Protein AF-A0A7S2FTF5-F1 (afdb_monomer_lite)

Sequence (187 aa):
LHEKPHYHFDYCGPAMITVFILLTGEWIDAMEPAAAIIGPMVAPFFIFVVLLGKYLLMNLLIAVILTEFAEKEEDLPNTARSARSTARDSARGTARSETARSEKDEVLPDPGNTPRWPVNYSLCIFGPKSTFRGWCKLAIKNPNFDRVVIAAIVVSSVCLAIDSPRLEPESQTKQVLKNLDLFFTAL

InterPro domains:
  IPR005821 Ion transport domain [PF00520] (4-74)
  IPR027359 Voltage-dependent channel domain superfamily [G3DSA:1.20.120.350] (135-187)
  IPR050599 Voltage-dependent calcium channel alpha-1 subunit [PTHR45628] (82-186)

Organism: NCBI:txid156173

pLDDT: mean 73.41, std 18.52, range [31.19, 96.62]

Radius of gyration: 32.76 Å; chains: 1; bounding box: 72×46×83 Å

Foldseek 3Di:
DPDDDQQDDPDDPSVVVNLVCLQVPPLCSNVVVVCVPVNPVCVVVSVVSNVVSNVVVVVVVVVVVVVVVVVVVVPPPPVVVVVVVVVVVVVVVCPVPPDDDDDDDDDDDDPPDDPPDDDPDDDPPDDPDDVVVVVVVVCVPDPVNVVVLVVLVVVLVVLVVVPDPPDDPPDPSVVVSVVSNVVSVVD

Structure (mmCIF, N/CA/C/O backbone):
data_AF-A0A7S2FTF5-F1
#
_entry.id   AF-A0A7S2FTF5-F1
#
loop_
_atom_site.group_PDB
_atom_site.id
_atom_site.type_symbol
_atom_site.label_atom_id
_atom_site.label_alt_id
_atom_site.label_comp_id
_atom_site.label_asym_id
_atom_site.label_entity_id
_atom_site.label_seq_id
_atom_site.pdbx_PDB_ins_code
_atom_site.Cartn_x
_atom_site.Cartn_y
_atom_site.Cartn_z
_atom_site.occupancy
_atom_site.B_iso_or_equiv
_atom_site.auth_seq_id
_atom_site.auth_comp_id
_atom_site.auth_asym_id
_atom_site.auth_atom_id
_atom_site.pdbx_PDB_model_num
ATOM 1 N N . LEU A 1 1 ? 7.454 8.340 -33.342 1.00 43.34 1 LEU A N 1
ATOM 2 C CA . LEU A 1 1 ? 7.675 8.839 -31.968 1.00 43.34 1 LEU A CA 1
ATOM 3 C C . LEU A 1 1 ? 7.921 7.612 -31.113 1.00 43.34 1 LEU A C 1
ATOM 5 O O . LEU A 1 1 ? 7.020 6.796 -31.014 1.00 43.34 1 LEU A O 1
ATOM 9 N N . HIS A 1 2 ? 9.152 7.401 -30.649 1.00 54.22 2 HIS A N 1
ATOM 10 C CA . HIS A 1 2 ? 9.453 6.277 -29.765 1.00 54.22 2 HIS A CA 1
ATOM 11 C C . HIS A 1 2 ? 8.820 6.611 -28.413 1.00 54.22 2 HIS A C 1
ATOM 13 O O . HIS A 1 2 ? 9.189 7.619 -27.809 1.00 54.22 2 HIS A O 1
ATOM 19 N N . GLU A 1 3 ? 7.802 5.860 -28.005 1.00 69.12 3 GLU A N 1
ATOM 20 C CA . GLU A 1 3 ? 7.138 6.099 -26.728 1.00 69.12 3 GLU A CA 1
ATOM 21 C C . GLU A 1 3 ? 8.153 5.841 -25.612 1.00 69.12 3 GLU A C 1
ATOM 23 O O . GLU A 1 3 ? 8.879 4.842 -25.617 1.00 69.12 3 GLU A O 1
ATOM 28 N N . LYS A 1 4 ? 8.318 6.834 -24.741 1.00 73.44 4 LYS A N 1
ATOM 29 C CA . LYS A 1 4 ? 9.366 6.828 -23.727 1.00 73.44 4 LYS A CA 1
ATOM 30 C C . LYS A 1 4 ? 8.877 6.006 -22.534 1.00 73.44 4 LYS A C 1
ATOM 32 O O . LYS A 1 4 ? 7.747 6.235 -22.104 1.00 73.44 4 LYS A O 1
ATOM 37 N N . PRO A 1 5 ? 9.689 5.085 -21.984 1.00 77.06 5 PRO A N 1
ATOM 38 C CA . PRO A 1 5 ? 9.269 4.290 -20.839 1.00 77.06 5 PRO A CA 1
ATOM 39 C C . PRO A 1 5 ? 8.911 5.197 -19.657 1.00 77.06 5 PRO A C 1
ATOM 41 O O . PRO A 1 5 ? 9.582 6.203 -19.393 1.00 77.06 5 PRO A O 1
ATOM 44 N N . HIS A 1 6 ? 7.843 4.831 -18.946 1.00 80.62 6 HIS A N 1
ATOM 45 C CA . HIS A 1 6 ? 7.363 5.577 -17.782 1.00 80.62 6 HIS A CA 1
ATOM 46 C C . HIS A 1 6 ? 8.452 5.716 -16.706 1.00 80.62 6 HIS A C 1
ATOM 48 O O . HIS A 1 6 ? 8.602 6.788 -16.124 1.00 80.62 6 HIS A O 1
ATOM 54 N N . TYR A 1 7 ? 9.267 4.674 -16.522 1.00 87.12 7 TYR A N 1
ATOM 55 C CA . TYR A 1 7 ? 10.427 4.664 -15.632 1.00 87.12 7 TYR A CA 1
ATOM 56 C C . TYR A 1 7 ? 11.695 5.022 -16.409 1.00 87.12 7 TYR A C 1
ATOM 58 O O . TYR A 1 7 ? 12.114 4.288 -17.305 1.00 87.12 7 TYR A O 1
ATOM 66 N N . HIS A 1 8 ? 12.317 6.152 -16.079 1.00 86.81 8 HIS A N 1
ATOM 67 C CA . HIS A 1 8 ? 13.589 6.558 -16.675 1.00 86.81 8 HIS A CA 1
ATOM 68 C C . HIS A 1 8 ? 14.377 7.495 -15.754 1.00 86.81 8 HIS A C 1
ATOM 70 O O . HIS A 1 8 ? 13.814 8.191 -14.910 1.00 86.81 8 HIS A O 1
ATOM 76 N N . PHE A 1 9 ? 15.696 7.534 -15.956 1.00 89.19 9 PHE A N 1
ATOM 77 C CA . PHE A 1 9 ? 16.649 8.263 -15.109 1.00 89.19 9 PHE A CA 1
ATOM 78 C C . PHE A 1 9 ? 17.318 9.454 -15.821 1.00 89.19 9 PHE A C 1
ATOM 80 O O . PHE A 1 9 ? 18.363 9.928 -15.389 1.00 89.19 9 PHE A O 1
ATOM 87 N N . ASP A 1 10 ? 16.723 9.958 -16.906 1.00 89.81 10 ASP A N 1
ATOM 88 C CA . ASP A 1 10 ? 17.363 10.964 -17.773 1.00 89.81 10 ASP A CA 1
ATOM 89 C C . ASP A 1 10 ? 17.553 12.337 -17.110 1.00 89.81 10 ASP A C 1
ATOM 91 O O . ASP A 1 10 ? 18.440 13.098 -17.489 1.00 89.81 10 ASP A O 1
ATOM 95 N N . TYR A 1 11 ? 16.704 12.685 -16.141 1.00 92.12 11 TYR A N 1
ATOM 96 C CA . TYR A 1 11 ? 16.822 13.906 -15.349 1.00 92.12 11 TYR A CA 1
ATOM 97 C C . TYR A 1 11 ? 16.183 13.720 -13.972 1.00 92.12 11 TYR A C 1
ATOM 99 O O . TYR A 1 11 ? 15.454 12.761 -13.718 1.00 92.12 11 TYR A O 1
ATOM 107 N N . CYS A 1 12 ? 16.462 14.665 -13.073 1.00 92.81 12 CYS A N 1
ATOM 108 C CA . CYS A 1 12 ? 16.173 14.539 -11.645 1.00 92.81 12 CYS A CA 1
ATOM 109 C C . CYS A 1 12 ? 14.698 14.226 -11.319 1.00 92.81 12 CYS A C 1
ATOM 111 O O . CYS A 1 12 ? 14.435 13.399 -10.454 1.00 92.81 12 CYS A O 1
ATOM 113 N N . GLY A 1 13 ? 13.730 14.831 -12.016 1.00 92.31 13 GLY A N 1
ATOM 114 C CA . GLY A 1 13 ? 12.300 14.657 -11.712 1.00 92.31 13 GLY A CA 1
ATOM 115 C C . GLY A 1 13 ? 11.805 13.207 -11.861 1.00 92.31 13 GLY A C 1
ATOM 116 O O . GLY A 1 13 ? 11.429 12.593 -10.863 1.00 92.31 13 GLY A O 1
ATOM 117 N N . PRO A 1 14 ? 11.829 12.624 -13.073 1.00 89.50 14 PRO A N 1
ATOM 118 C CA . PRO A 1 14 ? 11.471 11.228 -13.308 1.00 89.50 14 PRO A CA 1
ATOM 119 C C . PRO A 1 14 ? 12.353 10.252 -12.538 1.00 89.50 14 PRO A C 1
ATOM 121 O O . PRO A 1 14 ? 11.845 9.237 -12.069 1.00 89.50 14 PRO A O 1
ATOM 124 N N . ALA A 1 15 ? 13.634 10.576 -12.330 1.00 91.62 15 ALA A N 1
ATOM 125 C CA . ALA A 1 15 ? 14.512 9.771 -11.487 1.00 91.62 15 ALA A CA 1
ATOM 126 C C . ALA A 1 15 ? 14.001 9.714 -10.037 1.00 91.62 15 ALA A C 1
ATOM 128 O O . ALA A 1 15 ? 13.919 8.632 -9.463 1.00 91.62 15 ALA A O 1
ATOM 129 N N . MET A 1 16 ? 13.592 10.847 -9.457 1.00 92.50 16 MET A N 1
ATOM 130 C CA . MET A 1 16 ? 13.043 10.909 -8.099 1.00 92.50 16 MET A CA 1
ATOM 131 C C . MET A 1 16 ? 11.728 10.135 -7.980 1.00 92.50 16 MET A C 1
ATOM 133 O O . MET A 1 16 ? 11.556 9.378 -7.028 1.00 92.50 16 MET A O 1
ATOM 137 N N . ILE A 1 17 ? 10.824 10.284 -8.952 1.00 92.44 17 ILE A N 1
ATOM 138 C CA . ILE A 1 17 ? 9.555 9.542 -8.982 1.00 92.44 17 ILE A CA 1
ATOM 139 C C . ILE A 1 17 ? 9.822 8.041 -9.118 1.00 92.44 17 ILE A C 1
ATOM 141 O O . ILE A 1 17 ? 9.249 7.251 -8.376 1.00 92.44 17 ILE A O 1
ATOM 145 N N . THR A 1 18 ? 10.738 7.646 -10.003 1.00 91.69 18 THR A N 1
ATOM 146 C CA . THR A 1 18 ? 11.130 6.242 -10.172 1.00 91.69 18 THR A CA 1
ATOM 147 C C . THR A 1 18 ? 11.684 5.690 -8.862 1.00 91.69 18 THR A C 1
ATOM 149 O O . THR A 1 18 ? 11.216 4.655 -8.407 1.00 91.69 18 THR A O 1
ATOM 152 N N . VAL A 1 19 ? 12.599 6.399 -8.189 1.00 91.25 19 VAL A N 1
ATOM 153 C CA . VAL A 1 19 ? 13.128 5.984 -6.877 1.00 91.25 19 VAL A CA 1
ATOM 154 C C . VAL A 1 19 ? 12.023 5.891 -5.825 1.00 91.25 19 VAL A C 1
ATOM 156 O O . VAL A 1 19 ? 11.992 4.919 -5.078 1.00 91.25 19 VAL A O 1
ATOM 159 N N . PHE A 1 20 ? 11.092 6.843 -5.772 1.00 91.31 20 PHE A N 1
ATOM 160 C CA . PHE A 1 20 ? 9.946 6.761 -4.866 1.00 91.31 20 PHE A CA 1
ATOM 161 C C . PHE A 1 20 ? 9.126 5.487 -5.114 1.00 91.31 20 PHE A C 1
ATOM 163 O O . PHE A 1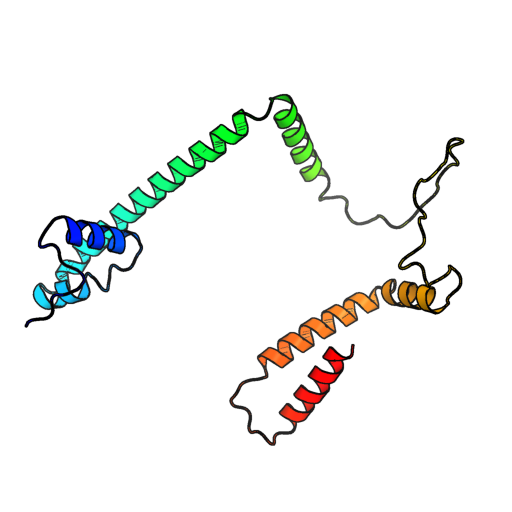 20 ? 8.852 4.743 -4.175 1.00 91.31 20 PHE A O 1
ATOM 170 N N . ILE A 1 21 ? 8.819 5.182 -6.375 1.00 91.31 21 ILE A N 1
ATOM 171 C CA . ILE A 1 21 ? 8.083 3.974 -6.762 1.00 91.31 21 ILE A CA 1
ATOM 172 C C . ILE A 1 21 ? 8.872 2.701 -6.391 1.00 91.31 21 ILE A C 1
ATOM 174 O O . ILE A 1 21 ? 8.301 1.784 -5.791 1.00 91.31 21 ILE A O 1
ATOM 178 N N . LEU A 1 22 ? 10.198 2.679 -6.599 1.00 92.62 22 LEU A N 1
ATOM 179 C CA . LEU A 1 22 ? 11.070 1.585 -6.141 1.00 92.62 22 LEU A CA 1
ATOM 180 C C . LEU A 1 22 ? 10.939 1.344 -4.625 1.00 92.62 22 LEU A C 1
ATOM 182 O O . LEU A 1 22 ? 10.888 0.193 -4.189 1.00 92.62 22 LEU A O 1
ATOM 186 N N . LEU A 1 23 ? 10.857 2.411 -3.820 1.00 90.75 23 LEU A N 1
ATOM 187 C CA . LEU A 1 23 ? 10.696 2.312 -2.363 1.00 90.75 23 LEU A CA 1
ATOM 188 C C . LEU A 1 23 ? 9.308 1.798 -1.947 1.00 90.75 23 LEU A C 1
ATOM 190 O O . LEU A 1 23 ? 9.197 1.121 -0.921 1.00 90.75 23 LEU A O 1
ATOM 194 N N . THR A 1 24 ? 8.261 2.082 -2.730 1.00 90.94 24 THR A N 1
ATOM 195 C CA . THR A 1 24 ? 6.896 1.587 -2.460 1.00 90.94 24 THR A CA 1
ATOM 196 C C . THR A 1 24 ? 6.728 0.090 -2.736 1.00 90.94 24 THR A C 1
ATOM 198 O O . THR A 1 24 ? 5.937 -0.566 -2.057 1.00 90.94 24 THR A O 1
ATOM 201 N N . GLY A 1 25 ? 7.529 -0.483 -3.640 1.00 88.69 25 GLY A N 1
ATOM 202 C CA . GLY A 1 25 ? 7.567 -1.927 -3.903 1.00 88.69 25 GLY A CA 1
ATOM 203 C C . GLY A 1 25 ? 7.388 -2.335 -5.365 1.00 88.69 25 GLY A C 1
ATOM 204 O O . GLY A 1 25 ? 7.553 -3.515 -5.665 1.00 88.69 25 GLY A O 1
ATOM 205 N N . GLU A 1 26 ? 7.130 -1.399 -6.276 1.00 90.88 26 GLU A N 1
ATOM 206 C CA . GLU A 1 26 ? 7.000 -1.654 -7.721 1.00 90.88 26 GLU A CA 1
ATOM 207 C C . GLU A 1 26 ? 8.367 -1.570 -8.421 1.00 90.88 26 GLU A C 1
ATOM 209 O O . GLU A 1 26 ? 8.623 -0.744 -9.294 1.00 90.88 26 GLU A O 1
ATOM 214 N N . TRP A 1 27 ? 9.313 -2.400 -7.975 1.00 91.94 27 TRP A N 1
ATOM 215 C CA . TRP A 1 27 ? 10.685 -2.379 -8.490 1.00 91.94 27 TRP A CA 1
ATOM 216 C C . TRP A 1 27 ? 10.917 -3.283 -9.697 1.00 91.94 27 TRP A C 1
ATOM 218 O O . TRP A 1 27 ? 11.854 -3.046 -10.458 1.00 91.94 27 TRP A O 1
ATOM 228 N N . ILE A 1 28 ? 10.072 -4.298 -9.884 1.00 91.75 28 ILE A N 1
ATOM 229 C CA . ILE A 1 28 ? 10.166 -5.223 -11.017 1.00 91.75 28 ILE A CA 1
ATOM 230 C C . ILE A 1 28 ? 9.851 -4.496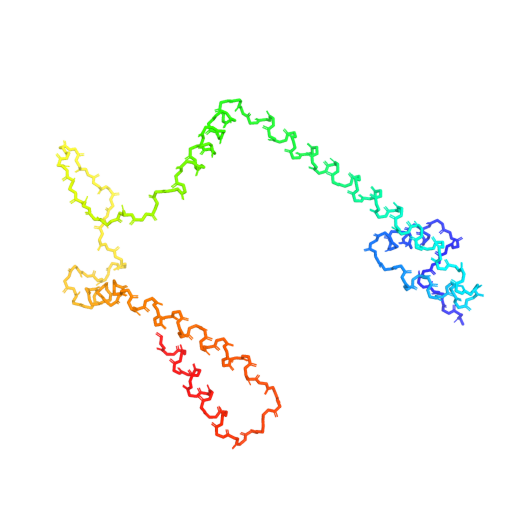 -12.326 1.00 91.75 28 ILE A C 1
ATOM 232 O O . ILE A 1 28 ? 10.638 -4.606 -13.260 1.00 91.75 28 ILE A O 1
ATOM 236 N N . ASP A 1 29 ? 8.796 -3.679 -12.361 1.00 89.81 29 ASP A N 1
ATOM 237 C CA . ASP A 1 29 ? 8.363 -2.963 -13.573 1.00 89.81 29 ASP A CA 1
ATOM 238 C C . ASP A 1 29 ? 9.380 -1.903 -14.032 1.00 89.81 29 ASP A C 1
ATOM 240 O O . ASP A 1 29 ? 9.523 -1.621 -15.221 1.00 89.81 29 ASP A O 1
ATOM 244 N N . ALA A 1 30 ? 10.147 -1.340 -13.093 1.00 89.19 30 ALA A N 1
ATOM 245 C CA . ALA A 1 30 ? 11.258 -0.439 -13.396 1.00 89.19 30 ALA A CA 1
ATOM 246 C C . ALA A 1 30 ? 12.539 -1.190 -13.813 1.00 89.19 30 ALA A C 1
ATOM 248 O O . ALA A 1 30 ? 13.341 -0.672 -14.594 1.00 89.19 30 ALA A O 1
ATOM 249 N N . MET A 1 31 ? 12.749 -2.405 -13.297 1.00 91.56 31 MET A N 1
ATOM 250 C CA . MET A 1 31 ? 13.923 -3.232 -13.584 1.00 91.56 31 MET A CA 1
ATOM 251 C C . MET A 1 31 ? 13.795 -3.992 -14.908 1.00 91.56 31 MET A C 1
ATOM 253 O O . MET A 1 31 ? 14.790 -4.117 -15.614 1.00 91.56 31 MET A O 1
ATOM 257 N N . GLU A 1 32 ? 12.616 -4.505 -15.257 1.00 90.00 32 GLU A N 1
ATOM 258 C CA . GLU A 1 32 ? 12.372 -5.296 -16.469 1.00 90.00 32 GLU A CA 1
ATOM 259 C C . GLU A 1 32 ? 12.910 -4.632 -17.753 1.00 90.00 32 GLU A C 1
ATOM 261 O O . GLU A 1 32 ? 13.719 -5.265 -18.444 1.00 90.00 32 GLU A O 1
ATOM 266 N N . PRO A 1 33 ? 12.590 -3.358 -18.065 1.00 89.31 33 PRO A N 1
ATOM 267 C CA . PRO A 1 33 ? 13.134 -2.707 -19.255 1.00 89.31 33 PRO A CA 1
ATOM 268 C C . PRO A 1 33 ? 14.657 -2.525 -19.175 1.00 89.31 33 PRO A C 1
ATOM 270 O O . PRO A 1 33 ? 15.348 -2.637 -20.188 1.00 89.31 33 PRO A O 1
ATOM 273 N N . ALA A 1 34 ? 15.211 -2.298 -17.980 1.00 88.56 34 ALA A N 1
ATOM 274 C CA . ALA A 1 34 ? 16.656 -2.198 -17.787 1.00 88.56 34 ALA A CA 1
ATOM 275 C C . ALA A 1 34 ? 17.352 -3.557 -17.984 1.00 88.56 34 ALA A C 1
ATOM 277 O O . ALA A 1 34 ? 18.419 -3.625 -18.597 1.00 88.56 34 ALA A O 1
ATOM 278 N N . ALA A 1 35 ? 16.737 -4.645 -17.517 1.00 91.44 35 ALA A N 1
ATOM 279 C CA . ALA A 1 35 ? 17.236 -6.006 -17.667 1.00 91.44 35 ALA A CA 1
ATOM 280 C C . ALA A 1 35 ? 17.162 -6.486 -19.122 1.00 91.44 35 ALA A C 1
ATOM 282 O O . ALA A 1 35 ? 18.034 -7.236 -19.555 1.00 91.44 35 ALA A O 1
ATOM 283 N N . ALA A 1 36 ? 16.182 -6.016 -19.897 1.00 90.25 36 ALA A N 1
ATOM 284 C CA . ALA A 1 36 ? 16.098 -6.294 -21.329 1.00 90.25 36 ALA A CA 1
ATOM 285 C C . ALA A 1 36 ? 17.245 -5.649 -22.136 1.00 90.25 36 ALA A C 1
ATOM 287 O O . ALA A 1 36 ? 17.653 -6.196 -23.157 1.00 90.25 36 ALA A O 1
ATOM 288 N N . ILE A 1 37 ? 17.782 -4.509 -21.681 1.00 89.88 37 ILE A N 1
ATOM 289 C CA . ILE A 1 37 ? 18.849 -3.766 -22.377 1.00 89.88 37 ILE A CA 1
ATOM 290 C C . ILE A 1 37 ? 20.244 -4.179 -21.884 1.00 89.88 37 ILE A C 1
ATOM 292 O O . ILE A 1 37 ? 21.149 -4.402 -22.685 1.00 89.88 37 ILE A O 1
ATOM 296 N N . ILE A 1 38 ? 20.430 -4.254 -20.563 1.00 91.25 38 ILE A N 1
ATOM 297 C CA . ILE A 1 38 ? 21.734 -4.474 -19.908 1.00 91.25 38 ILE A CA 1
ATOM 298 C C . ILE A 1 38 ? 21.949 -5.960 -19.572 1.00 91.25 38 ILE A C 1
ATOM 300 O O . ILE A 1 38 ? 23.081 -6.415 -19.410 1.00 91.25 38 ILE A O 1
ATOM 304 N N . GLY A 1 39 ? 20.868 -6.736 -19.490 1.00 91.50 39 GLY A N 1
ATOM 305 C CA . GLY A 1 39 ? 20.870 -8.128 -19.057 1.00 91.50 39 GLY A CA 1
ATOM 306 C C . GLY A 1 39 ? 20.457 -8.304 -17.587 1.00 91.50 39 GLY A C 1
ATOM 307 O O . GLY A 1 39 ? 20.352 -7.341 -16.823 1.00 91.50 39 GLY A O 1
ATOM 308 N N . PRO A 1 40 ? 20.267 -9.557 -17.138 1.00 90.69 40 PRO A N 1
ATOM 309 C CA . PRO A 1 40 ? 19.747 -9.875 -15.802 1.00 90.69 40 PRO A CA 1
ATOM 310 C C . PRO A 1 40 ? 20.690 -9.473 -14.656 1.00 90.69 40 PRO A C 1
ATOM 312 O O . PRO A 1 40 ? 20.269 -9.387 -13.505 1.00 90.69 40 PRO A O 1
ATOM 315 N N . MET A 1 41 ? 21.957 -9.177 -14.959 1.00 92.00 41 MET A N 1
ATOM 316 C CA . MET A 1 41 ? 22.961 -8.736 -13.982 1.00 92.00 41 MET A CA 1
ATOM 317 C C . MET A 1 41 ? 22.686 -7.342 -13.404 1.00 92.00 41 MET A C 1
ATOM 319 O O . MET A 1 41 ? 23.369 -6.926 -12.471 1.00 92.00 41 MET A O 1
ATOM 323 N N . VAL A 1 42 ? 21.681 -6.626 -13.914 1.00 92.56 42 VAL A N 1
ATOM 324 C CA . VAL A 1 42 ? 21.195 -5.380 -13.310 1.00 92.56 42 VAL A CA 1
ATOM 325 C C . VAL A 1 42 ? 20.313 -5.633 -12.077 1.00 92.56 42 VAL A C 1
ATOM 327 O O . VAL A 1 42 ? 20.195 -4.766 -11.212 1.00 92.56 42 VAL A O 1
ATOM 330 N N . ALA A 1 43 ? 19.724 -6.827 -11.943 1.00 92.38 43 ALA A N 1
ATOM 331 C CA . ALA A 1 43 ? 18.804 -7.143 -10.852 1.00 92.38 43 ALA A CA 1
ATOM 332 C C . ALA A 1 43 ? 19.4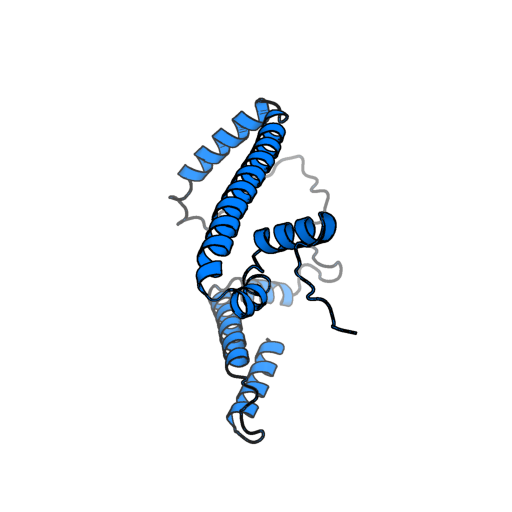16 -6.989 -9.445 1.00 92.38 43 ALA A C 1
ATOM 334 O O . ALA A 1 43 ? 18.763 -6.385 -8.593 1.00 92.38 43 ALA A O 1
ATOM 335 N N . PRO A 1 44 ? 20.664 -7.427 -9.172 1.00 94.88 44 PRO A N 1
ATOM 336 C CA . PRO A 1 44 ? 21.305 -7.213 -7.875 1.00 94.88 44 PRO A C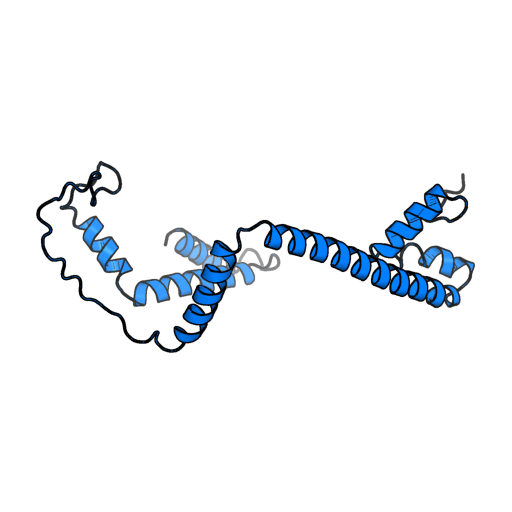A 1
ATOM 337 C C . PRO A 1 44 ? 21.391 -5.739 -7.461 1.00 94.88 44 PRO A C 1
ATOM 339 O O . PRO A 1 44 ? 21.237 -5.435 -6.280 1.00 94.88 44 PRO A O 1
ATOM 342 N N . PHE A 1 45 ? 21.591 -4.820 -8.412 1.00 92.81 45 PHE A N 1
ATOM 343 C CA . PHE A 1 45 ? 21.605 -3.383 -8.131 1.00 92.81 45 PHE A CA 1
ATOM 344 C C . PHE A 1 45 ? 20.230 -2.898 -7.650 1.00 92.81 45 PHE A C 1
ATOM 346 O O . PHE A 1 45 ? 20.138 -2.274 -6.593 1.00 92.81 45 PHE A O 1
ATOM 353 N N . PHE A 1 46 ? 19.157 -3.240 -8.372 1.00 93.38 46 PHE A N 1
ATOM 354 C CA . PHE A 1 46 ? 17.792 -2.868 -7.983 1.00 93.38 46 PHE A CA 1
ATOM 355 C C . PHE A 1 46 ? 17.383 -3.508 -6.653 1.00 93.38 46 PHE A C 1
ATOM 357 O O . PHE A 1 46 ? 16.844 -2.820 -5.788 1.00 93.38 46 PHE A O 1
ATOM 364 N N . ILE A 1 47 ? 17.705 -4.787 -6.443 1.00 94.38 47 ILE A N 1
ATOM 365 C CA . ILE A 1 47 ? 17.438 -5.496 -5.185 1.00 94.38 47 ILE A CA 1
ATOM 366 C C . ILE A 1 47 ? 18.140 -4.801 -4.015 1.00 94.38 47 ILE A C 1
ATOM 368 O O . ILE A 1 47 ? 17.515 -4.559 -2.983 1.00 94.38 47 ILE A O 1
ATOM 372 N N . PHE A 1 48 ? 19.416 -4.441 -4.170 1.00 94.81 48 PHE A N 1
ATOM 373 C CA . PHE A 1 48 ? 20.168 -3.742 -3.130 1.00 94.81 48 PHE A CA 1
ATOM 374 C C . PHE A 1 48 ? 19.557 -2.374 -2.799 1.00 94.81 48 PHE A C 1
ATOM 376 O O . PHE A 1 48 ? 19.343 -2.071 -1.625 1.00 94.81 48 PHE A O 1
ATOM 383 N N . VAL A 1 49 ? 19.224 -1.571 -3.816 1.00 92.19 49 VAL A N 1
ATOM 384 C CA . VAL A 1 49 ? 18.613 -0.242 -3.637 1.00 92.19 49 VAL A CA 1
ATOM 385 C C . VAL A 1 49 ? 17.249 -0.339 -2.953 1.00 92.19 49 VAL A C 1
ATOM 387 O O . VAL A 1 49 ? 16.981 0.423 -2.025 1.00 92.19 49 VAL A O 1
ATOM 390 N N . VAL A 1 50 ? 16.404 -1.288 -3.358 1.00 94.75 50 VAL A N 1
ATOM 391 C CA . VAL A 1 50 ? 15.069 -1.492 -2.774 1.00 94.75 50 VAL A CA 1
ATOM 392 C C . VAL A 1 50 ? 15.173 -1.976 -1.334 1.00 94.75 50 VAL A C 1
ATOM 394 O O . VAL A 1 50 ? 14.491 -1.438 -0.464 1.00 94.75 50 VAL A O 1
ATOM 397 N N . LEU A 1 51 ? 16.036 -2.957 -1.054 1.00 94.69 51 LEU A N 1
ATOM 398 C CA . LEU A 1 51 ? 16.231 -3.471 0.303 1.00 94.69 51 LEU A CA 1
ATOM 399 C C . LEU A 1 51 ? 16.758 -2.385 1.238 1.00 94.69 51 LEU A C 1
ATOM 401 O O . LEU A 1 51 ? 16.168 -2.147 2.293 1.00 94.69 51 LEU A O 1
ATOM 405 N N . LEU A 1 52 ? 17.838 -1.707 0.842 1.00 95.69 52 LEU A N 1
ATOM 406 C CA . LEU A 1 52 ? 18.448 -0.654 1.645 1.00 95.69 52 LEU A CA 1
ATOM 407 C C . LEU A 1 52 ? 17.479 0.516 1.835 1.00 95.69 52 LEU A C 1
ATOM 409 O O . LEU A 1 52 ? 17.248 0.958 2.958 1.00 95.69 52 LEU A O 1
ATOM 413 N N . GLY A 1 53 ? 16.876 0.990 0.748 1.00 93.62 53 GLY A N 1
ATOM 414 C CA . GLY A 1 53 ? 15.961 2.120 0.768 1.00 93.62 53 GLY A CA 1
ATOM 415 C C . GLY A 1 53 ? 14.707 1.848 1.597 1.00 93.62 53 GLY A C 1
ATOM 416 O O . GLY A 1 53 ? 14.328 2.681 2.418 1.00 93.62 53 GLY A O 1
ATOM 417 N N . LYS A 1 54 ? 14.092 0.670 1.451 1.00 91.69 54 LYS A N 1
ATOM 418 C CA . LYS A 1 54 ? 12.907 0.286 2.231 1.00 91.69 54 LYS A CA 1
ATOM 419 C C . LYS A 1 54 ? 13.240 0.088 3.706 1.00 91.69 54 LYS A C 1
ATOM 421 O O . LYS A 1 54 ? 12.458 0.509 4.552 1.00 91.69 54 LYS A O 1
ATOM 426 N N . TYR A 1 55 ? 14.394 -0.500 4.024 1.00 94.88 55 TYR A N 1
ATOM 427 C CA . TYR A 1 55 ? 14.857 -0.622 5.407 1.00 94.88 55 TYR A CA 1
ATOM 428 C C . TYR A 1 55 ? 15.023 0.755 6.062 1.00 94.88 55 TYR A C 1
ATOM 430 O O . TYR A 1 55 ? 14.509 0.985 7.156 1.00 94.88 55 TYR A O 1
ATOM 438 N N . LEU A 1 56 ? 15.672 1.695 5.370 1.00 95.06 56 LEU A N 1
ATOM 439 C CA . LEU A 1 56 ? 15.839 3.062 5.862 1.00 95.06 56 LEU A CA 1
ATOM 440 C C . LEU A 1 56 ? 14.499 3.792 5.992 1.00 95.06 56 LEU A C 1
ATOM 442 O O . LEU A 1 56 ? 14.250 4.396 7.032 1.00 95.06 56 LEU A O 1
ATOM 446 N N . LEU A 1 57 ? 13.625 3.705 4.984 1.00 93.56 57 LEU A N 1
ATOM 447 C CA . LEU A 1 57 ? 12.314 4.357 4.998 1.00 93.56 57 LEU A CA 1
ATOM 448 C C . LEU A 1 57 ? 11.451 3.849 6.157 1.00 93.56 57 LEU A C 1
ATOM 450 O O . LEU A 1 57 ? 10.880 4.652 6.887 1.00 93.56 57 LEU A O 1
ATOM 454 N N . MET A 1 58 ? 11.374 2.529 6.343 1.00 92.31 58 MET A N 1
ATOM 455 C CA . MET A 1 58 ? 10.571 1.927 7.408 1.00 92.31 58 MET A CA 1
ATOM 456 C C . MET A 1 58 ? 11.128 2.279 8.783 1.00 92.31 58 MET A C 1
ATOM 458 O O . MET A 1 58 ? 10.366 2.678 9.657 1.00 92.31 58 MET A O 1
ATOM 462 N N . ASN A 1 59 ? 12.445 2.209 8.972 1.00 92.88 59 ASN A N 1
ATOM 463 C CA . ASN A 1 59 ? 13.047 2.553 10.257 1.00 92.88 59 ASN A CA 1
ATOM 464 C C . ASN A 1 59 ? 12.911 4.043 10.581 1.00 92.88 59 ASN A C 1
ATOM 466 O O . ASN A 1 59 ? 12.656 4.387 11.731 1.00 92.88 59 ASN A O 1
ATOM 470 N N . LEU A 1 60 ? 13.031 4.918 9.580 1.00 95.00 60 LEU A N 1
ATOM 471 C CA . LEU A 1 60 ? 12.816 6.354 9.743 1.00 95.00 60 LEU A CA 1
ATOM 472 C C . LEU A 1 60 ? 11.350 6.657 10.081 1.00 95.00 60 LEU A C 1
ATOM 474 O O . LEU A 1 60 ? 11.080 7.398 11.022 1.00 95.00 60 LEU A O 1
ATOM 478 N N . LEU A 1 61 ? 10.405 6.066 9.347 1.00 95.44 6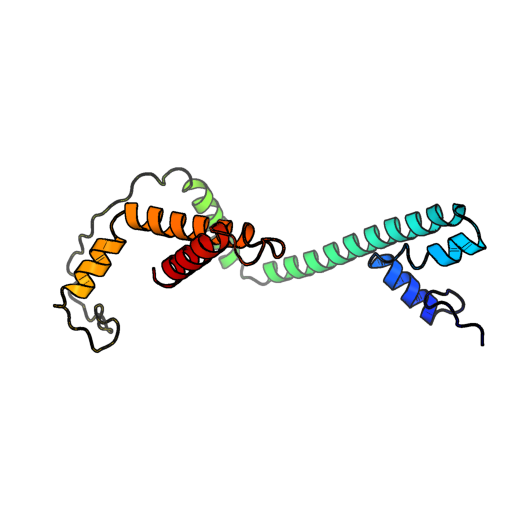1 LEU A N 1
ATOM 479 C CA . LEU A 1 61 ? 8.974 6.298 9.539 1.00 95.44 61 LEU A CA 1
ATOM 480 C C . LEU A 1 61 ? 8.485 5.753 10.885 1.00 95.44 61 LEU A C 1
ATOM 482 O O . LEU A 1 61 ? 7.753 6.442 11.591 1.00 95.44 61 LEU A O 1
ATOM 486 N N . ILE A 1 62 ? 8.925 4.552 11.269 1.00 95.69 62 ILE A N 1
ATOM 487 C CA . ILE A 1 62 ? 8.625 3.975 12.583 1.00 95.69 62 ILE A CA 1
ATOM 488 C C . ILE A 1 62 ? 9.204 4.859 13.686 1.00 95.69 62 ILE A C 1
ATOM 490 O O . ILE A 1 62 ? 8.486 5.176 14.627 1.00 95.69 62 ILE A O 1
ATOM 494 N N . ALA A 1 63 ? 10.463 5.291 13.567 1.00 96.62 63 ALA A N 1
ATOM 495 C CA . ALA A 1 63 ? 11.078 6.161 14.565 1.00 96.62 63 ALA A CA 1
ATOM 496 C C . ALA A 1 63 ? 10.293 7.468 14.737 1.00 96.62 63 ALA A C 1
ATOM 498 O O . ALA A 1 63 ? 9.937 7.812 15.859 1.00 96.62 63 ALA A O 1
ATOM 499 N N . VAL A 1 64 ? 9.952 8.147 13.637 1.00 95.25 64 VAL A N 1
ATOM 500 C CA . VAL A 1 64 ? 9.174 9.396 13.674 1.00 95.25 64 VAL A CA 1
ATOM 501 C C . VAL A 1 64 ? 7.799 9.181 14.312 1.00 95.25 64 VAL A C 1
ATOM 503 O O . VAL A 1 64 ? 7.420 9.927 15.209 1.00 95.25 64 VAL A O 1
ATOM 506 N N . ILE A 1 65 ? 7.059 8.144 13.907 1.00 96.44 65 ILE A N 1
ATOM 507 C CA . ILE A 1 65 ? 5.718 7.877 14.451 1.00 96.44 65 ILE A CA 1
ATOM 508 C C . ILE A 1 65 ? 5.775 7.501 15.937 1.00 96.44 65 ILE A C 1
ATOM 510 O O . ILE A 1 65 ? 4.913 7.918 16.711 1.00 96.44 65 ILE A O 1
ATOM 514 N N . LEU A 1 66 ? 6.769 6.712 16.349 1.00 94.94 66 LEU A N 1
ATOM 515 C CA . LEU A 1 66 ? 6.934 6.334 17.752 1.00 94.94 66 LEU A CA 1
ATOM 516 C C . LEU A 1 66 ? 7.270 7.541 18.624 1.00 94.94 66 LEU A C 1
ATOM 518 O O . LEU A 1 66 ? 6.729 7.636 19.723 1.00 94.94 66 LEU A O 1
ATOM 522 N N . THR A 1 67 ? 8.104 8.461 18.139 1.00 95.06 67 THR A N 1
ATOM 523 C CA . THR A 1 67 ? 8.389 9.714 18.847 1.00 95.06 67 THR A CA 1
ATOM 524 C C . THR A 1 67 ? 7.114 10.539 19.035 1.00 95.06 67 THR A C 1
ATOM 526 O O . THR A 1 67 ? 6.805 10.925 20.157 1.00 95.06 67 THR A O 1
ATOM 529 N N . GLU A 1 68 ? 6.302 10.701 17.989 1.00 92.44 68 GLU A N 1
ATOM 530 C CA . GLU A 1 68 ? 5.029 11.439 18.062 1.00 92.44 68 GLU A CA 1
ATOM 531 C C . GLU A 1 68 ? 4.009 10.809 19.026 1.00 92.44 68 GLU A C 1
ATOM 533 O O . GLU A 1 68 ? 3.228 11.503 19.683 1.00 92.44 68 GLU A O 1
ATOM 538 N N . PHE A 1 69 ? 3.969 9.476 19.115 1.00 90.62 69 PHE A N 1
ATOM 539 C CA . PHE A 1 69 ? 3.114 8.794 20.088 1.00 90.62 69 PHE A CA 1
ATOM 540 C C . PHE A 1 69 ? 3.670 8.854 21.510 1.00 90.62 69 PHE A C 1
ATOM 542 O O . PHE A 1 69 ? 2.877 8.938 22.447 1.00 90.62 69 PHE A O 1
ATOM 549 N N . ALA A 1 70 ? 4.992 8.845 21.678 1.00 90.06 70 ALA A N 1
ATOM 550 C CA . ALA A 1 70 ? 5.624 8.993 22.982 1.00 90.06 70 ALA A CA 1
ATOM 551 C C . ALA A 1 70 ? 5.384 10.392 23.569 1.00 90.06 70 ALA A C 1
ATOM 553 O O . ALA A 1 70 ? 4.992 10.494 24.730 1.00 90.06 70 ALA A O 1
ATOM 554 N N . GLU A 1 71 ? 5.522 11.451 22.766 1.00 85.25 71 GLU A N 1
ATOM 555 C CA . GLU A 1 71 ? 5.286 12.835 23.205 1.00 85.25 71 GLU A CA 1
ATOM 556 C C . GLU A 1 71 ? 3.830 13.056 23.658 1.00 85.25 71 GLU A C 1
ATOM 558 O O . GLU A 1 71 ? 3.585 13.610 24.729 1.00 85.25 71 GLU A O 1
ATOM 563 N N . LYS A 1 72 ? 2.844 12.506 22.931 1.00 76.38 72 LYS A N 1
ATOM 564 C CA . LYS A 1 72 ? 1.417 12.587 23.317 1.00 76.38 72 LYS A CA 1
ATOM 565 C C . LYS A 1 72 ? 1.077 11.884 24.635 1.00 76.38 72 LYS A C 1
ATOM 567 O O . LYS A 1 72 ? 0.051 12.200 25.240 1.00 76.38 72 LYS A O 1
ATOM 572 N N . GLU A 1 73 ? 1.873 10.909 25.074 1.00 73.75 73 GLU A N 1
ATOM 573 C CA . GLU A 1 73 ? 1.673 10.255 26.373 1.00 73.75 73 GLU A CA 1
ATOM 574 C C . GLU A 1 73 ? 2.223 11.071 27.550 1.00 73.75 73 GLU A C 1
ATOM 576 O O . GLU A 1 73 ? 1.756 10.881 28.678 1.00 73.75 73 GLU A O 1
ATOM 581 N N . GLU A 1 74 ? 3.196 11.954 27.317 1.00 66.12 74 GLU A N 1
ATOM 582 C CA . GLU A 1 74 ? 3.815 12.772 28.368 1.00 66.12 74 GLU A CA 1
ATOM 583 C C . GLU A 1 74 ? 2.985 14.011 28.738 1.00 66.12 74 GLU A C 1
ATOM 585 O O . GLU A 1 74 ? 3.024 14.439 29.891 1.00 66.12 74 GLU A O 1
ATOM 590 N N . ASP A 1 75 ? 2.141 14.507 27.827 1.00 65.88 75 ASP A N 1
ATOM 591 C CA . ASP A 1 75 ? 1.190 15.602 28.093 1.00 65.88 75 ASP A CA 1
ATOM 592 C C . ASP A 1 75 ? -0.023 15.180 28.948 1.00 65.88 75 ASP A C 1
ATOM 594 O O . ASP A 1 75 ? -0.816 16.017 29.398 1.00 65.88 75 ASP A O 1
ATOM 598 N N . LEU A 1 76 ? -0.197 13.878 29.207 1.00 64.94 76 LEU A N 1
ATOM 599 C CA . LEU A 1 76 ? -1.209 13.398 30.142 1.00 64.94 76 LEU A CA 1
ATOM 600 C C . LEU A 1 76 ? -0.700 13.631 31.578 1.00 64.94 76 LEU A C 1
ATOM 602 O O . LEU A 1 76 ? 0.361 13.113 31.931 1.00 64.94 76 LEU A O 1
ATOM 606 N N . PRO A 1 77 ? -1.435 14.349 32.452 1.00 69.56 77 PRO A N 1
ATOM 607 C CA . PRO A 1 77 ? -0.961 14.635 33.803 1.00 69.56 77 PRO A CA 1
ATOM 608 C C . PRO A 1 77 ? -0.582 13.333 34.523 1.00 69.56 77 PRO A C 1
ATOM 610 O O . PRO A 1 77 ? -1.333 12.356 34.472 1.00 69.56 77 PRO A O 1
ATOM 613 N N . ASN A 1 78 ? 0.563 13.325 35.220 1.00 61.62 78 ASN A N 1
ATOM 614 C CA . ASN A 1 78 ? 1.123 12.169 35.948 1.00 61.62 78 ASN A CA 1
ATOM 615 C C . ASN A 1 78 ? 0.095 11.407 36.820 1.00 61.62 78 ASN A C 1
ATOM 617 O O . ASN A 1 78 ? 0.237 10.208 37.069 1.00 61.62 78 ASN A O 1
ATOM 621 N N . THR A 1 79 ? -0.985 12.075 37.231 1.00 60.00 79 THR A N 1
ATOM 622 C CA . THR A 1 79 ? -2.147 11.522 37.938 1.00 60.00 79 THR A CA 1
ATOM 623 C C . THR A 1 79 ? -2.903 10.438 37.148 1.00 60.00 79 THR A C 1
ATOM 625 O O . THR A 1 79 ? -3.360 9.460 37.735 1.00 60.00 79 THR A O 1
ATOM 628 N N . ALA A 1 80 ? -3.009 10.557 35.820 1.00 59.12 80 ALA A N 1
ATOM 629 C CA . ALA A 1 80 ? -3.687 9.586 34.951 1.00 59.12 80 ALA A CA 1
ATOM 630 C C . ALA A 1 80 ? -2.797 8.376 34.597 1.00 59.12 80 ALA A C 1
ATOM 632 O O . ALA A 1 80 ? -3.298 7.262 34.415 1.00 59.12 80 ALA A O 1
ATOM 633 N N . ARG A 1 81 ? -1.470 8.568 34.556 1.00 58.94 81 ARG A N 1
ATOM 634 C CA . ARG A 1 81 ? -0.481 7.508 34.278 1.00 58.94 81 ARG A CA 1
ATOM 635 C C . ARG A 1 81 ? -0.409 6.490 35.427 1.00 58.94 81 ARG A C 1
ATOM 637 O O . ARG A 1 81 ? -0.383 5.287 35.175 1.00 58.94 81 ARG A O 1
ATOM 644 N N . SER A 1 82 ? -0.505 6.968 36.673 1.00 57.94 82 SER A N 1
ATOM 645 C CA . SER A 1 82 ? -0.588 6.131 37.885 1.00 57.94 82 SER A CA 1
ATOM 646 C C . SER A 1 82 ? -1.917 5.357 38.000 1.00 57.94 82 SER A C 1
ATOM 648 O O . SER A 1 82 ? -1.944 4.193 38.400 1.00 57.94 82 SER A O 1
ATOM 650 N N . ALA A 1 83 ? -3.036 5.949 37.563 1.00 58.94 83 ALA A N 1
ATOM 651 C CA . ALA A 1 83 ? -4.336 5.268 37.542 1.00 58.94 83 ALA A CA 1
ATOM 652 C C . ALA A 1 83 ? -4.411 4.147 36.482 1.00 58.94 83 ALA A C 1
ATOM 654 O O . ALA A 1 83 ? -5.095 3.142 36.674 1.00 58.94 83 ALA A O 1
ATOM 655 N N . ARG A 1 84 ? -3.694 4.285 35.357 1.00 57.94 84 ARG A N 1
ATOM 656 C CA . ARG A 1 84 ? -3.721 3.296 34.265 1.00 57.94 84 ARG A CA 1
ATOM 657 C C . ARG A 1 84 ? -2.750 2.129 34.468 1.00 57.94 84 ARG A C 1
ATOM 659 O O . ARG A 1 84 ? -3.061 1.024 34.023 1.00 57.94 84 ARG A O 1
ATOM 666 N N . SER A 1 85 ? -1.618 2.338 35.146 1.00 57.75 85 SER A N 1
ATOM 667 C CA . SER A 1 85 ? -0.707 1.250 35.538 1.00 57.75 85 SER A CA 1
ATOM 668 C C . SER A 1 85 ? -1.322 0.364 36.629 1.00 57.75 85 SER A C 1
ATOM 670 O O . SER A 1 85 ? -1.327 -0.856 36.487 1.00 57.75 85 SER A O 1
ATOM 672 N N . THR A 1 86 ? -1.963 0.964 37.639 1.00 59.62 86 THR A N 1
ATOM 673 C CA . THR A 1 86 ? -2.685 0.238 38.705 1.00 59.62 86 THR A CA 1
ATOM 674 C C . THR A 1 86 ? -3.908 -0.531 38.182 1.00 59.62 86 THR A C 1
ATOM 676 O O . THR A 1 86 ? -4.173 -1.653 38.624 1.00 59.62 86 THR A O 1
ATOM 679 N N . ALA A 1 87 ? -4.617 0.013 37.184 1.00 56.31 87 ALA A N 1
ATOM 680 C CA . ALA A 1 87 ? -5.722 -0.678 36.514 1.00 56.31 87 ALA A CA 1
ATOM 681 C C . ALA A 1 87 ? -5.255 -1.843 35.617 1.00 56.31 87 ALA A C 1
ATOM 683 O O . ALA A 1 87 ? -5.912 -2.885 35.576 1.00 56.31 87 ALA A O 1
ATOM 684 N N . ARG A 1 88 ? -4.115 -1.708 34.918 1.00 57.47 88 ARG A N 1
ATOM 685 C CA . ARG A 1 88 ? -3.541 -2.793 34.095 1.00 57.47 88 ARG A CA 1
ATOM 686 C C . ARG A 1 88 ? -3.011 -3.954 34.941 1.00 57.47 88 ARG A C 1
ATOM 688 O O . ARG A 1 88 ? -3.224 -5.102 34.552 1.00 57.47 88 ARG A O 1
ATOM 695 N N . ASP A 1 89 ? -2.413 -3.685 36.102 1.00 56.81 89 ASP A N 1
ATOM 696 C CA . ASP A 1 89 ? -1.999 -4.747 37.031 1.00 56.81 89 ASP A CA 1
ATOM 697 C C . ASP A 1 89 ? -3.199 -5.442 37.703 1.00 56.81 89 ASP A C 1
ATOM 699 O O . ASP A 1 89 ? -3.185 -6.664 37.869 1.00 56.81 89 ASP A O 1
ATOM 703 N N . SER A 1 90 ? -4.299 -4.724 37.977 1.00 53.16 90 SER A N 1
ATOM 704 C CA . SER A 1 90 ? -5.545 -5.340 38.481 1.00 53.16 90 SER A CA 1
ATOM 705 C C . SER A 1 90 ? -6.278 -6.201 37.440 1.00 53.16 90 SER A C 1
ATOM 707 O O . SER A 1 90 ? -6.916 -7.196 37.796 1.00 53.16 90 SER A O 1
ATOM 709 N N . ALA A 1 91 ? -6.167 -5.877 36.147 1.00 51.25 91 ALA A N 1
ATOM 710 C CA . ALA A 1 91 ? -6.758 -6.675 35.067 1.00 51.25 91 ALA A CA 1
ATOM 711 C C . ALA A 1 91 ? -6.009 -8.002 34.825 1.00 51.25 91 ALA A C 1
ATOM 713 O O . ALA A 1 91 ? -6.596 -8.986 34.378 1.00 51.25 91 ALA A O 1
ATOM 714 N N . ARG A 1 92 ? -4.715 -8.071 35.164 1.00 46.09 92 ARG A N 1
ATOM 715 C CA . ARG A 1 92 ? -3.914 -9.298 35.020 1.00 46.09 92 ARG A CA 1
ATOM 716 C C . ARG A 1 92 ? -4.171 -10.317 36.140 1.00 46.09 92 ARG A C 1
ATOM 718 O O . ARG A 1 92 ? -3.928 -11.505 35.943 1.00 46.09 92 ARG A O 1
ATOM 725 N N . GLY A 1 93 ? -4.703 -9.877 37.285 1.00 43.09 93 GLY A N 1
ATOM 726 C CA . GLY A 1 93 ? -5.098 -10.746 38.403 1.00 43.09 93 GLY A CA 1
ATOM 727 C C . GLY A 1 93 ? -6.499 -11.366 38.288 1.00 43.09 93 GLY A C 1
ATOM 728 O O . GLY A 1 93 ? -6.785 -12.354 38.959 1.00 43.09 93 GLY A O 1
ATOM 729 N N . THR A 1 94 ? -7.376 -10.828 37.436 1.00 42.34 94 THR A N 1
ATOM 730 C CA . THR A 1 94 ? -8.798 -11.225 37.352 1.00 42.34 94 THR A CA 1
ATOM 731 C C . THR A 1 94 ? -9.094 -12.303 36.304 1.00 42.34 94 THR A C 1
ATOM 733 O O . THR A 1 94 ? -10.102 -12.995 36.423 1.00 42.34 94 THR A O 1
ATOM 736 N N . ALA A 1 95 ? -8.171 -12.574 35.374 1.00 40.97 95 ALA A N 1
ATOM 737 C CA . ALA A 1 95 ? -8.318 -13.624 34.355 1.00 40.97 95 ALA A CA 1
ATOM 738 C C . ALA A 1 95 ? -8.285 -15.074 34.900 1.00 40.97 95 ALA A C 1
ATOM 740 O O . ALA A 1 95 ? -8.381 -16.024 34.127 1.00 40.97 95 ALA A O 1
ATOM 741 N N . ARG A 1 96 ? -8.147 -15.280 36.222 1.00 38.28 96 ARG A N 1
ATOM 742 C CA . ARG A 1 96 ? -8.175 -16.616 36.852 1.00 38.28 96 ARG A CA 1
ATOM 743 C C . ARG A 1 96 ? -9.456 -16.914 37.643 1.00 38.28 96 ARG A C 1
ATOM 745 O O . ARG A 1 96 ? -9.555 -17.985 38.229 1.00 38.28 96 ARG A O 1
ATOM 752 N N . SER A 1 97 ? -10.441 -16.015 37.668 1.00 36.38 97 SER A N 1
ATOM 753 C CA . SER A 1 97 ? -11.647 -16.201 38.491 1.00 36.38 97 SER A CA 1
ATOM 754 C C . SER A 1 97 ? -12.955 -15.919 37.743 1.00 36.38 97 SER A C 1
ATOM 756 O O . SER A 1 97 ? -13.888 -15.354 38.306 1.00 36.38 97 SER A O 1
ATOM 758 N N . GLU A 1 98 ? -13.064 -16.350 36.489 1.00 38.66 98 GLU A N 1
ATOM 759 C CA . GLU A 1 98 ? -14.333 -16.378 35.750 1.00 38.66 98 GLU A CA 1
ATOM 760 C C . GLU A 1 98 ? -14.795 -17.829 35.554 1.00 38.66 98 GLU A C 1
ATOM 762 O O . GLU A 1 98 ? -14.677 -18.416 34.484 1.00 38.66 98 GLU A O 1
ATOM 767 N N . THR A 1 99 ? -15.307 -18.466 36.610 1.00 34.94 99 THR A N 1
ATOM 768 C CA . THR A 1 99 ? -16.151 -19.672 36.446 1.00 34.94 99 THR A CA 1
ATOM 769 C C . THR A 1 99 ? -17.360 -19.708 37.386 1.00 34.94 99 THR A C 1
ATOM 771 O O . THR A 1 99 ? -18.131 -20.656 37.348 1.00 34.94 99 THR A O 1
ATOM 774 N N . ALA A 1 100 ? -17.645 -18.675 38.183 1.00 43.78 100 ALA A N 1
ATOM 775 C CA . ALA A 1 100 ? -18.894 -18.677 38.947 1.00 43.78 100 ALA A CA 1
ATOM 776 C C . ALA A 1 100 ? -19.392 -17.270 39.272 1.00 43.78 100 ALA A C 1
ATOM 778 O O . ALA A 1 100 ? -19.028 -16.694 40.294 1.00 43.78 100 ALA A O 1
ATOM 779 N N . ARG A 1 101 ? -20.299 -16.736 38.447 1.00 31.19 101 ARG A N 1
ATOM 780 C CA . ARG A 1 101 ? -21.266 -15.758 38.952 1.00 31.19 101 ARG A CA 1
ATOM 781 C C . ARG A 1 101 ? -22.592 -15.849 38.211 1.00 31.19 101 ARG A C 1
ATOM 783 O O . ARG A 1 101 ? -22.788 -15.255 37.160 1.00 31.19 101 ARG A O 1
ATOM 790 N N . SER A 1 102 ? -23.505 -16.602 38.813 1.00 34.09 102 SER A N 1
ATOM 791 C CA . SER A 1 102 ? -24.936 -16.449 38.610 1.00 34.09 102 SER A CA 1
ATOM 792 C C . SER A 1 102 ? -25.523 -15.901 39.913 1.00 34.09 102 SER A C 1
ATOM 794 O O . SER A 1 102 ? -25.284 -16.460 40.979 1.00 34.09 102 SER A O 1
ATOM 796 N N . GLU A 1 103 ? -26.221 -14.774 39.770 1.00 41.34 103 GLU A N 1
ATOM 797 C CA . GLU A 1 103 ? -27.470 -14.432 40.459 1.00 41.34 103 GLU A CA 1
ATOM 798 C C . GLU A 1 103 ? -27.451 -14.270 41.993 1.00 41.34 103 GLU A C 1
ATOM 800 O O . GLU A 1 103 ? -27.446 -15.239 42.748 1.00 41.34 103 GLU A O 1
ATOM 805 N N . LYS A 1 104 ? -27.544 -13.008 42.439 1.00 32.66 104 LYS A N 1
ATOM 806 C CA . LYS A 1 104 ? -28.434 -12.567 43.529 1.00 32.66 104 LYS A CA 1
ATOM 807 C C . LYS A 1 104 ? -28.543 -11.038 43.522 1.00 32.66 104 LYS A C 1
ATOM 809 O O . LYS A 1 104 ? -27.643 -10.340 43.980 1.00 32.66 104 LYS A O 1
ATOM 814 N N . ASP A 1 105 ? -29.655 -10.557 42.974 1.00 43.50 105 ASP A N 1
ATOM 815 C CA . ASP A 1 105 ? -30.188 -9.223 43.230 1.00 43.50 105 ASP A CA 1
ATOM 816 C C . ASP A 1 105 ? -30.840 -9.225 44.620 1.00 43.50 105 ASP A C 1
ATOM 818 O O . ASP A 1 105 ? -31.848 -9.896 44.838 1.00 43.50 105 ASP A O 1
ATOM 822 N N . GLU A 1 106 ? -30.278 -8.471 45.561 1.00 41.66 106 GLU A N 1
ATOM 823 C CA . GLU A 1 106 ? -30.949 -8.085 46.805 1.00 41.66 106 GLU A CA 1
ATOM 824 C C . GLU A 1 106 ? -30.615 -6.608 47.059 1.00 41.66 106 GLU A C 1
ATOM 826 O O . GLU A 1 106 ? -29.528 -6.256 47.514 1.00 41.66 106 GLU A O 1
ATOM 831 N N . VAL A 1 107 ? -31.524 -5.723 46.641 1.00 47.31 107 VAL A N 1
ATOM 832 C CA . VAL A 1 107 ? -31.387 -4.265 46.767 1.00 47.31 107 VAL A CA 1
ATOM 833 C C . VAL A 1 107 ? -32.123 -3.819 48.031 1.00 47.31 107 VAL A C 1
ATOM 835 O O . VAL A 1 107 ? -33.346 -3.928 48.114 1.00 47.31 107 VAL A O 1
ATOM 838 N N . LEU A 1 108 ? -31.370 -3.319 49.014 1.00 47.69 108 LEU A N 1
ATOM 839 C CA . LEU A 1 108 ? -31.889 -2.623 50.197 1.00 47.69 108 LEU A CA 1
ATOM 840 C C . LEU A 1 108 ? -32.585 -1.303 49.788 1.00 47.69 108 LEU A C 1
ATOM 842 O O . LEU A 1 108 ? -32.118 -0.638 48.862 1.00 47.69 108 LEU A O 1
ATOM 846 N N . PRO A 1 109 ? -33.682 -0.891 50.453 1.00 49.28 109 PRO A N 1
ATOM 847 C CA . PRO A 1 109 ? -34.412 0.318 50.085 1.00 49.28 109 PRO A CA 1
ATOM 848 C C . PRO A 1 109 ? -33.718 1.571 50.640 1.00 49.28 109 PRO A C 1
ATOM 850 O O . PRO A 1 109 ? -33.794 1.848 51.835 1.00 49.28 109 PRO A O 1
ATOM 853 N N . ASP A 1 110 ? -33.080 2.355 49.770 1.00 51.12 110 ASP A N 1
ATOM 854 C CA . ASP A 1 110 ? -32.585 3.697 50.105 1.00 51.12 110 ASP A CA 1
ATOM 855 C C . ASP A 1 110 ? -33.752 4.713 50.181 1.00 51.12 110 ASP A C 1
ATOM 857 O O . ASP A 1 110 ? -34.506 4.864 49.207 1.00 51.12 110 ASP A O 1
ATOM 861 N N . PRO A 1 111 ? -33.925 5.458 51.294 1.00 50.31 111 PRO A N 1
ATOM 862 C CA . PRO A 1 111 ? -35.007 6.425 51.480 1.00 50.31 111 PRO A CA 1
ATOM 863 C C . PRO A 1 111 ? -34.658 7.786 50.850 1.00 50.31 111 PRO A C 1
ATOM 865 O O . PRO A 1 111 ? -34.547 8.801 51.533 1.00 50.31 111 PRO A O 1
ATOM 868 N N . GLY A 1 112 ? -34.479 7.813 49.528 1.00 53.41 112 GLY A N 1
ATOM 869 C CA . GLY A 1 112 ? -34.182 9.043 48.772 1.00 53.41 112 GLY A CA 1
ATOM 870 C C . GLY A 1 112 ? -34.519 8.976 47.278 1.00 53.41 112 GLY A C 1
ATOM 871 O O . GLY A 1 112 ? -34.031 9.777 46.485 1.00 53.41 112 GLY A O 1
ATOM 872 N N . ASN A 1 113 ? -35.324 7.994 46.870 1.00 48.31 113 ASN A N 1
ATOM 873 C CA . ASN A 1 113 ? -35.440 7.564 45.482 1.00 48.31 113 ASN A CA 1
ATOM 874 C C . ASN A 1 113 ? -36.402 8.434 44.644 1.00 48.31 113 ASN A C 1
ATOM 876 O O . ASN A 1 113 ? -37.621 8.314 44.757 1.00 48.31 113 ASN A O 1
ATOM 880 N N . THR A 1 114 ? -35.866 9.213 43.701 1.00 53.88 114 THR A N 1
ATOM 881 C CA . THR A 1 114 ? -36.516 9.329 42.386 1.00 53.88 114 THR A CA 1
ATOM 882 C C . THR A 1 114 ? -35.566 8.772 41.328 1.00 53.88 114 THR A C 1
ATOM 884 O O . THR A 1 114 ? -34.568 9.414 40.998 1.00 53.88 114 THR A O 1
ATOM 887 N N . PRO A 1 115 ? -35.848 7.600 40.734 1.00 53.16 115 PRO A N 1
ATOM 888 C CA . PRO A 1 115 ? -35.227 7.244 39.477 1.00 53.16 115 PRO A CA 1
ATOM 889 C C . PRO A 1 115 ? -35.878 8.127 38.411 1.00 53.16 115 PRO A C 1
ATOM 891 O O . PRO A 1 115 ? -37.024 7.925 38.005 1.00 53.16 115 PRO A O 1
ATOM 894 N N . ARG A 1 116 ? -35.158 9.162 37.984 1.00 53.38 116 ARG A N 1
ATOM 895 C CA . ARG A 1 116 ? -35.582 10.086 36.930 1.00 53.38 116 ARG A CA 1
ATOM 896 C C . ARG A 1 116 ? -35.375 9.446 35.553 1.00 53.38 116 ARG A C 1
ATOM 898 O O . ARG A 1 116 ? -34.534 9.910 34.803 1.00 53.38 116 ARG A O 1
ATOM 905 N N . TRP A 1 117 ? -36.098 8.365 35.259 1.00 45.47 117 TRP A N 1
ATOM 906 C CA . TRP A 1 117 ? -36.450 7.856 33.919 1.00 45.47 117 TRP A CA 1
ATOM 907 C C . TRP A 1 117 ? -37.222 6.537 34.086 1.00 45.47 117 TRP A C 1
ATOM 909 O O . TRP A 1 117 ? -36.872 5.746 34.964 1.00 45.47 117 TRP A O 1
ATOM 919 N N . PRO A 1 118 ? -38.265 6.255 33.286 1.00 48.59 118 PRO A N 1
ATOM 920 C CA . PRO A 1 118 ? -39.073 5.060 33.464 1.00 48.59 118 PRO A CA 1
ATOM 921 C C . PRO A 1 118 ? -38.299 3.827 32.981 1.00 48.59 118 PRO A C 1
ATOM 923 O O . PRO A 1 118 ? -38.386 3.401 31.828 1.00 48.59 118 PRO A O 1
ATOM 926 N N . VAL A 1 119 ? -37.542 3.228 33.896 1.00 56.19 119 VAL A N 1
ATOM 927 C CA . VAL A 1 119 ? -37.048 1.861 33.757 1.00 56.19 119 VAL A CA 1
ATOM 928 C C . VAL A 1 119 ? -38.292 0.990 33.570 1.00 56.19 119 VAL A C 1
ATOM 930 O O . VAL A 1 119 ? -39.143 0.980 34.457 1.00 56.19 119 VAL A O 1
ATOM 933 N N . ASN A 1 120 ? -38.413 0.331 32.407 1.00 46.62 120 ASN A N 1
ATOM 934 C CA . ASN A 1 120 ? -39.437 -0.652 31.978 1.00 46.62 120 ASN A CA 1
ATOM 935 C C . ASN A 1 120 ? -40.292 -0.331 30.735 1.00 46.62 120 ASN A C 1
ATOM 937 O O . ASN A 1 120 ? -41.149 -1.156 30.397 1.00 46.62 120 ASN A O 1
ATOM 941 N N . TYR A 1 121 ? -40.021 0.740 29.984 1.00 50.94 121 TYR A N 1
ATOM 942 C CA . TYR A 1 121 ? -40.665 0.962 28.680 1.00 50.94 121 TYR A CA 1
ATOM 943 C C . TYR A 1 121 ? -39.650 0.836 27.543 1.00 50.94 121 TYR A C 1
ATOM 945 O O . TYR A 1 121 ? -38.697 1.600 27.457 1.00 50.94 121 TYR A O 1
ATOM 953 N N . SER A 1 122 ? -39.855 -0.147 26.666 1.00 47.34 122 SER A N 1
ATOM 954 C CA . SER A 1 122 ? -39.172 -0.232 25.375 1.00 47.34 122 SER A CA 1
ATOM 955 C C . SER A 1 122 ? -40.251 -0.033 24.317 1.00 47.34 122 SER A C 1
ATOM 957 O O . SER A 1 122 ? -41.145 -0.870 24.220 1.00 47.34 122 SER A O 1
ATOM 959 N N . LEU A 1 123 ? -40.193 1.124 23.643 1.00 41.22 123 LEU A N 1
ATOM 960 C CA . LEU A 1 123 ? -41.245 1.755 22.832 1.00 41.22 123 LEU A CA 1
ATOM 961 C C . LEU A 1 123 ? -42.579 1.923 23.579 1.00 41.22 123 LEU A C 1
ATOM 963 O O . LEU A 1 123 ? -43.223 0.950 23.953 1.00 41.22 123 LEU A O 1
ATOM 967 N N . CYS A 1 124 ? -43.012 3.169 23.771 1.00 50.34 124 CYS A N 1
ATOM 968 C CA . CYS A 1 124 ? -44.192 3.619 24.528 1.00 50.34 124 CYS A CA 1
ATOM 969 C C . CYS A 1 124 ? -45.576 3.119 24.025 1.00 50.34 124 CYS A C 1
ATOM 971 O O . CYS A 1 124 ? -46.544 3.870 24.045 1.00 50.34 124 CYS A O 1
ATOM 973 N N . ILE A 1 125 ? -45.686 1.868 23.570 1.00 51.97 125 ILE A N 1
ATOM 974 C CA . ILE A 1 125 ? -46.899 1.194 23.084 1.00 51.97 125 ILE A CA 1
ATOM 975 C C . ILE A 1 125 ? -47.093 -0.179 23.764 1.00 51.97 125 ILE A C 1
ATOM 977 O O . ILE A 1 125 ? -48.216 -0.672 23.839 1.00 51.97 125 ILE A O 1
ATOM 981 N N . PHE A 1 126 ? -46.052 -0.790 24.344 1.00 49.09 126 PHE A N 1
ATOM 982 C CA . PHE A 1 126 ? -46.172 -2.100 25.000 1.00 49.09 126 PHE A CA 1
ATOM 983 C C . PHE A 1 126 ? -46.143 -1.995 26.530 1.00 49.09 126 PHE A C 1
ATOM 985 O O . PHE A 1 126 ? -45.087 -1.912 27.158 1.00 49.09 126 PHE A O 1
ATOM 992 N N . GLY A 1 127 ? -47.333 -2.024 27.136 1.00 49.25 127 GLY A N 1
ATOM 993 C CA . GLY A 1 127 ? -47.519 -2.067 28.586 1.00 49.25 127 GLY A CA 1
ATOM 994 C C . GLY A 1 127 ? -47.013 -3.367 29.250 1.00 49.25 127 GLY A C 1
ATOM 995 O O . GLY A 1 127 ? -46.855 -4.399 28.593 1.00 49.25 127 GLY A O 1
ATOM 996 N N . PRO A 1 128 ? -46.797 -3.355 30.580 1.00 52.31 128 PRO A N 1
ATOM 997 C CA . PRO A 1 128 ? -46.092 -4.390 31.355 1.00 52.31 128 PRO A CA 1
ATOM 998 C C . PRO A 1 128 ? -46.787 -5.766 31.479 1.00 52.31 128 PRO A C 1
ATOM 1000 O O . PRO A 1 128 ? -46.313 -6.607 32.239 1.00 52.31 128 PRO A O 1
ATOM 1003 N N . LYS A 1 129 ? -47.877 -6.031 30.745 1.00 51.28 129 LYS A N 1
ATOM 1004 C CA . LYS A 1 129 ? -48.680 -7.269 30.842 1.00 51.28 129 LYS A CA 1
ATOM 1005 C C . LYS A 1 129 ? -48.864 -8.035 29.519 1.00 51.28 129 LYS A C 1
ATOM 1007 O O . LYS A 1 129 ? -49.787 -8.836 29.420 1.00 51.28 129 LYS A O 1
ATOM 1012 N N . SER A 1 130 ? -48.019 -7.845 28.500 1.00 57.53 130 SER A N 1
ATOM 1013 C CA . SER A 1 130 ? -48.078 -8.712 27.311 1.00 57.53 130 SER A CA 1
ATOM 1014 C C . SER A 1 130 ? -47.257 -9.994 27.508 1.00 57.53 130 SER A C 1
ATOM 1016 O O . SER A 1 130 ? -46.054 -9.966 27.781 1.00 57.53 130 SER A O 1
ATOM 1018 N N . THR A 1 131 ? -47.914 -11.142 27.342 1.00 57.66 131 THR A N 1
ATOM 1019 C CA . THR A 1 131 ? -47.299 -12.483 27.354 1.00 57.66 131 THR A CA 1
ATOM 1020 C C . THR A 1 131 ? -46.212 -12.626 26.292 1.00 57.66 131 THR A C 1
ATOM 1022 O O . THR A 1 131 ? -45.242 -13.349 26.498 1.00 57.66 131 THR A O 1
ATOM 1025 N N . PHE A 1 132 ? -46.322 -11.863 25.203 1.00 64.25 132 PHE A N 1
ATOM 1026 C CA . PHE A 1 132 ? -45.366 -11.834 24.101 1.00 64.25 132 PHE A CA 1
ATOM 1027 C C . PHE A 1 132 ? -43.963 -11.387 24.542 1.00 64.25 132 PHE A C 1
ATOM 1029 O O . PHE A 1 132 ? -42.978 -12.043 24.218 1.00 64.25 132 PHE A O 1
ATOM 1036 N N . ARG A 1 133 ? -43.845 -10.343 25.382 1.00 67.38 133 ARG A N 1
ATOM 1037 C CA . ARG A 1 133 ? -42.533 -9.885 25.886 1.00 67.38 133 ARG A CA 1
ATOM 1038 C C . ARG A 1 133 ? -41.899 -10.904 26.832 1.00 67.38 133 ARG A C 1
ATOM 1040 O O . ARG A 1 133 ? -40.684 -11.088 26.816 1.00 67.38 133 ARG A O 1
ATOM 1047 N N . GLY A 1 134 ? -42.716 -11.539 27.674 1.00 65.94 134 GLY A N 1
ATOM 1048 C CA . GLY A 1 134 ? -42.271 -12.604 28.574 1.00 65.94 134 GLY A CA 1
ATOM 1049 C C . GLY A 1 134 ? -41.790 -13.829 27.802 1.00 65.94 134 GLY A C 1
ATOM 1050 O O . GLY A 1 134 ? -40.748 -14.385 28.135 1.00 65.94 134 GLY A O 1
ATOM 1051 N N . TRP A 1 135 ? -42.492 -14.181 26.726 1.00 72.56 135 TRP A N 1
ATOM 1052 C CA . TRP A 1 135 ? -42.126 -15.289 25.857 1.00 72.56 135 TRP A CA 1
ATOM 1053 C C . TRP A 1 135 ? -40.830 -15.021 25.086 1.00 72.56 135 TRP A C 1
ATOM 1055 O O . TRP A 1 135 ? -39.952 -15.872 25.113 1.00 72.56 135 TRP A O 1
ATOM 1065 N N . CYS A 1 136 ? -40.626 -13.824 24.524 1.00 66.19 136 CYS A N 1
ATOM 1066 C CA . CYS A 1 136 ? -39.346 -13.473 23.891 1.00 66.19 136 CYS A CA 1
ATOM 1067 C C . CYS A 1 136 ? -38.180 -13.496 24.895 1.00 66.19 136 CYS A C 1
ATOM 1069 O O . CYS A 1 136 ? -37.109 -14.015 24.591 1.00 66.19 136 CYS A O 1
ATOM 1071 N N . LYS A 1 137 ? -38.386 -12.993 26.122 1.00 67.81 137 LYS A N 1
ATOM 1072 C CA . LYS A 1 137 ? -37.369 -13.067 27.187 1.00 67.81 137 LYS A CA 1
ATOM 1073 C C . LYS A 1 137 ? -37.068 -14.507 27.604 1.00 67.81 137 LYS A C 1
ATOM 1075 O O . LYS A 1 137 ? -35.913 -14.831 27.860 1.00 67.81 137 LYS A O 1
ATOM 1080 N N . LEU A 1 138 ? -38.085 -15.364 27.670 1.00 70.62 138 LEU A N 1
ATOM 1081 C CA . LEU A 1 138 ? -37.935 -16.775 28.019 1.00 70.62 138 LEU A CA 1
ATOM 1082 C C . LEU A 1 138 ? -37.273 -17.576 26.887 1.00 70.62 138 LEU A C 1
ATOM 1084 O O . LEU A 1 138 ? -36.431 -18.423 27.161 1.00 70.62 138 LEU A O 1
ATOM 1088 N N . ALA A 1 139 ? -37.606 -17.271 25.631 1.00 75.31 139 ALA A N 1
ATOM 1089 C CA . ALA A 1 139 ? -37.010 -17.884 24.450 1.00 75.31 139 ALA A CA 1
ATOM 1090 C C . ALA A 1 139 ? -35.508 -17.570 24.351 1.00 75.31 139 ALA A C 1
ATOM 1092 O O . ALA A 1 139 ? -34.720 -18.488 24.149 1.00 75.31 139 ALA A O 1
ATOM 1093 N N . ILE A 1 140 ? -35.111 -16.312 24.593 1.00 76.75 140 ILE A N 1
ATOM 1094 C CA . ILE A 1 140 ? -33.705 -15.870 24.545 1.00 76.75 140 ILE A CA 1
ATOM 1095 C C . ILE A 1 140 ? -32.902 -16.351 25.766 1.00 76.75 140 ILE A C 1
ATOM 1097 O O . ILE A 1 140 ? -31.716 -16.638 25.641 1.00 76.75 140 ILE A O 1
ATOM 1101 N N . LYS A 1 141 ? -33.519 -16.479 26.954 1.00 78.56 141 LYS A N 1
ATOM 1102 C CA . LYS A 1 141 ? -32.817 -16.934 28.175 1.00 78.56 141 LYS A CA 1
ATOM 1103 C C . LYS A 1 141 ? -32.371 -18.402 28.094 1.00 78.56 141 LYS A C 1
ATOM 1105 O O . LYS A 1 141 ? -31.495 -18.814 28.853 1.00 78.56 141 LYS A O 1
ATOM 1110 N N . ASN A 1 142 ? -32.949 -19.200 27.196 1.00 80.75 142 ASN A N 1
ATOM 1111 C CA . ASN A 1 142 ? -32.551 -20.593 27.036 1.00 80.75 142 ASN A CA 1
ATOM 1112 C C . ASN A 1 142 ? -31.142 -20.686 26.419 1.00 80.75 142 ASN A C 1
ATOM 1114 O O . ASN A 1 142 ? -30.943 -20.221 25.300 1.00 80.75 142 ASN A O 1
ATOM 1118 N N . PRO A 1 143 ? -30.175 -21.374 27.055 1.00 76.88 143 PRO A N 1
ATOM 1119 C CA . PRO A 1 143 ? -28.803 -21.490 26.537 1.00 76.88 143 PRO A CA 1
ATOM 1120 C C . PRO A 1 143 ? -28.707 -22.288 25.224 1.00 76.88 143 PRO A C 1
ATOM 1122 O O . PRO A 1 143 ? -27.681 -22.271 24.551 1.00 76.88 143 PRO A O 1
ATOM 1125 N N . ASN A 1 144 ? -29.776 -22.993 24.846 1.00 81.38 144 ASN A N 1
ATOM 1126 C CA . ASN A 1 144 ? -29.883 -23.669 23.555 1.00 81.38 144 ASN A CA 1
ATOM 1127 C C . ASN A 1 144 ? -30.228 -22.704 22.412 1.00 81.38 144 ASN A C 1
ATOM 1129 O O . ASN A 1 144 ? -29.917 -23.017 21.269 1.00 81.38 144 ASN A O 1
ATOM 1133 N N . PHE A 1 145 ? -30.838 -21.548 22.700 1.00 83.44 145 PHE A N 1
ATOM 1134 C CA . PHE A 1 145 ? -31.193 -20.556 21.684 1.00 83.44 145 PHE A CA 1
ATOM 1135 C C . PHE A 1 145 ? -29.939 -19.986 21.020 1.00 83.44 145 PHE A C 1
ATOM 1137 O O . PHE A 1 145 ? -29.825 -20.015 19.801 1.00 83.44 145 PHE A O 1
ATOM 1144 N N . ASP A 1 146 ? -28.957 -19.586 21.827 1.00 83.25 146 ASP A N 1
ATOM 1145 C CA . ASP A 1 146 ? -27.678 -19.065 21.338 1.00 83.25 146 ASP A CA 1
ATOM 1146 C C . ASP A 1 146 ? -26.940 -20.095 20.461 1.00 83.25 146 ASP A C 1
ATOM 1148 O O . ASP A 1 146 ? -26.498 -19.797 19.355 1.00 83.25 146 ASP A O 1
ATOM 1152 N N . ARG A 1 147 ? -26.931 -21.369 20.881 1.00 86.88 147 ARG A N 1
ATOM 1153 C CA . ARG A 1 147 ? -26.353 -22.473 20.091 1.00 86.88 147 ARG A CA 1
ATOM 1154 C C . ARG A 1 147 ? -27.050 -22.667 18.741 1.00 86.88 147 ARG A C 1
ATOM 1156 O O . ARG A 1 147 ? -26.376 -22.958 17.758 1.00 86.88 147 ARG A O 1
ATOM 1163 N N . VAL A 1 148 ? -28.375 -22.519 18.687 1.00 86.94 148 VAL A N 1
ATOM 1164 C CA . VAL A 1 148 ? -29.160 -22.641 17.446 1.00 86.94 148 VAL A CA 1
ATOM 1165 C C . VAL A 1 148 ? -28.907 -21.455 16.516 1.00 86.94 148 VAL A C 1
ATOM 1167 O O . VAL A 1 148 ? -28.705 -21.669 15.323 1.00 86.94 148 VAL A O 1
ATOM 1170 N N . VAL A 1 149 ? -28.852 -20.230 17.047 1.00 86.44 149 VAL A N 1
ATOM 1171 C CA . VAL A 1 149 ? -28.551 -19.020 16.263 1.00 86.44 149 VAL A CA 1
ATOM 1172 C C . VAL A 1 149 ? -27.145 -19.100 15.668 1.00 86.44 149 VAL A C 1
ATOM 1174 O O . VAL A 1 149 ? -26.969 -18.905 14.467 1.00 86.44 149 VAL A O 1
ATOM 1177 N N . ILE A 1 150 ? -26.148 -19.473 16.474 1.00 87.88 150 ILE A N 1
ATOM 1178 C CA . ILE A 1 150 ? -24.768 -19.645 16.002 1.00 87.88 150 ILE A CA 1
ATOM 1179 C C . ILE A 1 150 ? -24.687 -20.761 14.949 1.00 87.88 150 ILE A C 1
ATOM 1181 O O . ILE A 1 150 ? -24.032 -20.584 13.921 1.00 87.88 150 ILE A O 1
ATOM 1185 N N . ALA A 1 151 ? -25.383 -21.886 15.146 1.00 88.06 151 ALA A N 1
ATOM 1186 C CA . ALA A 1 151 ? -25.440 -22.954 14.148 1.00 88.06 151 ALA A CA 1
ATOM 1187 C C . ALA A 1 151 ? -26.079 -22.482 12.830 1.00 88.06 151 ALA A C 1
ATOM 1189 O O . ALA A 1 151 ? -25.558 -22.801 11.764 1.00 88.06 151 ALA A O 1
ATOM 1190 N N . ALA A 1 152 ? -27.151 -21.685 12.880 1.00 84.06 152 ALA A N 1
ATOM 1191 C CA . ALA A 1 152 ? -27.790 -21.127 11.687 1.00 84.06 152 ALA A CA 1
ATOM 1192 C C . ALA A 1 152 ? -26.853 -20.182 10.910 1.00 84.06 152 ALA A C 1
ATOM 1194 O O . ALA A 1 152 ? -26.762 -20.289 9.687 1.00 84.06 152 ALA A O 1
ATOM 1195 N N . ILE A 1 153 ? -26.080 -19.335 11.602 1.00 89.25 153 ILE A N 1
ATOM 1196 C CA . ILE A 1 153 ? -25.078 -18.451 10.974 1.00 89.25 153 ILE A CA 1
ATOM 1197 C C . ILE A 1 153 ? -23.977 -19.271 10.279 1.00 89.25 153 ILE A C 1
ATOM 1199 O O . ILE A 1 153 ? -23.588 -18.980 9.144 1.00 89.25 153 ILE A O 1
ATOM 1203 N N . VAL A 1 154 ? -23.487 -20.333 10.928 1.00 89.88 154 VAL A N 1
ATOM 1204 C CA . VAL A 1 154 ? -22.455 -21.205 10.343 1.00 89.88 154 VAL A CA 1
ATOM 1205 C C . VAL A 1 154 ? -22.999 -21.952 9.124 1.00 89.88 154 VAL A C 1
ATOM 1207 O O . VAL A 1 154 ? -22.346 -21.969 8.084 1.00 89.88 154 VAL A O 1
ATOM 1210 N N . VAL A 1 155 ? -24.207 -22.515 9.195 1.00 85.38 155 VAL A N 1
ATOM 1211 C CA . VAL A 1 155 ? -24.797 -23.224 8.048 1.00 85.38 155 VAL A CA 1
ATOM 1212 C C . VAL A 1 155 ? -25.104 -22.256 6.896 1.00 85.38 155 VAL A C 1
ATOM 1214 O O . VAL A 1 155 ? -24.847 -22.610 5.749 1.00 85.38 155 VAL A O 1
ATOM 1217 N N . SER A 1 156 ? -25.552 -21.024 7.171 1.00 85.69 156 SER A N 1
ATOM 1218 C CA . SER A 1 156 ? -25.755 -19.978 6.151 1.00 85.69 156 SER A CA 1
ATOM 1219 C C . SER A 1 156 ? -24.449 -19.612 5.434 1.00 85.69 156 SER A C 1
ATOM 1221 O O . SER A 1 156 ? -24.396 -19.620 4.204 1.00 85.69 156 SER A O 1
ATOM 1223 N N . SER A 1 157 ? -23.358 -19.400 6.175 1.00 86.81 157 SER A N 1
ATOM 1224 C CA . SER A 1 157 ? -22.057 -19.086 5.562 1.00 86.81 157 SER A CA 1
ATOM 1225 C C . SER A 1 157 ? -21.480 -20.246 4.736 1.00 86.81 157 SER A C 1
ATOM 1227 O O . SER A 1 157 ? -20.926 -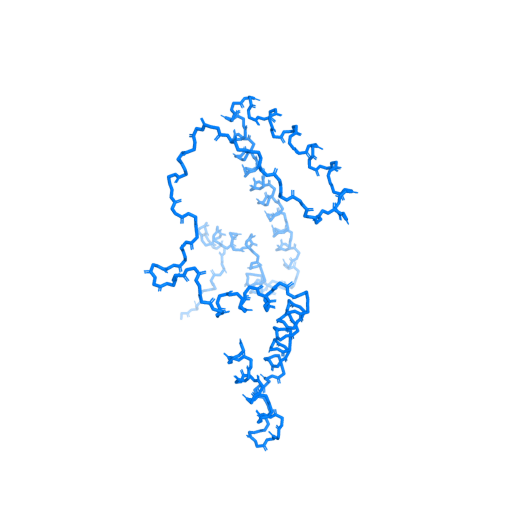20.013 3.661 1.00 86.81 157 SER A O 1
ATOM 1229 N N . VAL A 1 158 ? -21.664 -21.498 5.171 1.00 85.62 158 VAL A N 1
ATOM 1230 C CA . VAL A 1 158 ? -21.286 -22.690 4.387 1.00 85.62 158 VAL A CA 1
ATOM 1231 C C . VAL A 1 158 ? -22.136 -22.821 3.120 1.00 85.62 158 VAL A C 1
ATOM 1233 O O . VAL A 1 158 ? -21.599 -23.151 2.065 1.00 85.62 158 VAL A O 1
ATOM 1236 N N . CYS A 1 159 ? -23.437 -22.530 3.186 1.00 78.12 159 CYS A N 1
ATOM 1237 C CA . CYS A 1 159 ? -24.306 -22.565 2.007 1.00 78.12 159 CYS A CA 1
ATOM 1238 C C . CYS A 1 159 ? -23.901 -21.514 0.969 1.00 78.12 159 CYS A C 1
ATOM 1240 O O . CYS A 1 159 ? -23.824 -21.848 -0.211 1.00 78.12 159 CYS A O 1
ATOM 1242 N N . LEU A 1 160 ? -23.541 -20.301 1.404 1.00 81.00 160 LEU A N 1
ATOM 1243 C CA . LEU A 1 160 ? -22.982 -19.268 0.523 1.00 81.00 160 LEU A CA 1
ATOM 1244 C C . LEU A 1 160 ? -21.633 -19.680 -0.085 1.00 81.00 160 LEU A C 1
ATOM 1246 O O . LEU A 1 160 ? -21.367 -19.385 -1.244 1.00 81.00 160 LEU A O 1
ATOM 1250 N N . ALA A 1 161 ? -20.786 -20.393 0.662 1.00 82.00 161 ALA A N 1
ATOM 1251 C CA . ALA A 1 161 ? -19.516 -20.901 0.137 1.00 82.00 161 ALA A CA 1
ATOM 1252 C C . ALA A 1 161 ? -19.703 -22.021 -0.909 1.00 82.00 161 ALA A C 1
ATOM 1254 O O . ALA A 1 161 ? -18.896 -22.154 -1.831 1.00 82.00 161 ALA A O 1
ATOM 1255 N N . ILE A 1 162 ? -20.756 -22.832 -0.768 1.00 76.56 162 ILE A N 1
ATOM 1256 C CA . ILE A 1 162 ? -21.107 -23.909 -1.706 1.00 76.56 162 ILE A CA 1
ATOM 1257 C C . ILE A 1 162 ? -21.836 -23.367 -2.944 1.00 76.56 162 ILE A C 1
ATOM 1259 O O . ILE A 1 162 ? -21.828 -24.039 -3.979 1.00 76.56 162 ILE A O 1
ATOM 1263 N N . ASP A 1 163 ? -22.400 -22.155 -2.881 1.00 72.62 163 ASP A N 1
ATOM 1264 C CA . ASP A 1 163 ? -23.012 -21.458 -4.019 1.00 72.62 163 ASP A CA 1
ATOM 1265 C C . ASP A 1 163 ? -21.943 -21.007 -5.034 1.00 72.62 163 ASP A C 1
ATOM 1267 O O . ASP A 1 163 ? -21.596 -19.840 -5.199 1.00 72.62 163 ASP A O 1
ATOM 1271 N N . SER A 1 164 ? -21.340 -21.990 -5.701 1.00 69.81 164 SER A N 1
ATOM 1272 C CA . SER A 1 164 ? -20.386 -21.785 -6.779 1.00 69.81 164 SER A CA 1
ATOM 1273 C C . SER A 1 164 ? -21.137 -21.481 -8.083 1.00 69.81 164 SER A C 1
ATOM 1275 O O . SER A 1 164 ? -22.060 -22.213 -8.446 1.00 69.81 164 SER A O 1
ATOM 1277 N N . PRO A 1 165 ? -20.687 -20.515 -8.903 1.00 62.22 165 PRO A N 1
ATOM 1278 C CA . PRO A 1 165 ? -21.350 -20.133 -10.159 1.00 62.22 165 PRO A CA 1
ATOM 1279 C C . PRO A 1 165 ? -21.314 -21.212 -11.266 1.00 62.22 165 PRO A C 1
ATOM 1281 O O . PRO A 1 165 ? -21.706 -20.947 -12.400 1.00 62.22 165 PRO A O 1
ATOM 1284 N N . ARG A 1 166 ? -20.826 -22.427 -10.970 1.00 57.47 166 ARG A N 1
ATOM 1285 C CA . ARG A 1 166 ? -20.676 -23.553 -11.911 1.00 57.47 166 ARG A CA 1
ATOM 1286 C C . ARG A 1 166 ? -21.675 -24.698 -11.706 1.00 57.47 166 ARG A C 1
ATOM 1288 O O . ARG A 1 166 ? -21.574 -25.687 -12.427 1.00 57.47 166 ARG A O 1
ATOM 1295 N N . LEU A 1 167 ? -22.610 -24.608 -10.755 1.00 57.81 167 LEU A N 1
ATOM 1296 C CA . LEU A 1 167 ? -23.648 -25.634 -10.603 1.00 57.81 167 LEU A CA 1
ATOM 1297 C C . LEU A 1 167 ? -24.714 -25.496 -11.702 1.00 57.81 167 LEU A C 1
ATOM 1299 O O . LEU A 1 167 ? -25.272 -24.417 -11.911 1.00 57.81 167 LEU A O 1
ATOM 1303 N N . GLU A 1 168 ? -24.991 -26.602 -12.399 1.00 60.25 168 GLU A N 1
ATOM 1304 C CA . GLU A 1 168 ? -26.020 -26.694 -13.438 1.00 60.25 168 GLU A CA 1
ATOM 1305 C C . GLU A 1 168 ? -27.371 -26.154 -12.919 1.00 60.25 168 GLU A C 1
ATOM 1307 O O . GLU A 1 168 ? -27.792 -26.507 -11.811 1.00 60.25 168 GLU A O 1
ATOM 1312 N N . PRO A 1 169 ? -28.067 -25.295 -13.687 1.00 60.44 169 PRO A N 1
ATOM 1313 C CA . PRO A 1 169 ? -29.238 -24.552 -13.214 1.00 60.44 169 PRO A CA 1
ATOM 1314 C C . PRO A 1 169 ? -30.462 -25.405 -12.812 1.00 60.44 169 PRO A C 1
ATOM 1316 O O . PRO A 1 169 ? -31.389 -24.848 -12.232 1.00 60.44 169 PRO A O 1
ATOM 1319 N N . GLU A 1 170 ? -30.447 -26.723 -13.043 1.00 55.94 170 GLU A N 1
ATOM 1320 C CA . GLU A 1 170 ? -31.567 -27.668 -12.850 1.00 55.94 170 GLU A CA 1
ATOM 1321 C C . GLU A 1 170 ? -31.292 -28.769 -11.792 1.00 55.94 170 GLU A C 1
ATOM 1323 O O . GLU A 1 170 ? -32.020 -29.755 -11.709 1.00 55.94 170 GLU A O 1
ATOM 1328 N N . SER A 1 171 ? -30.248 -28.648 -10.960 1.00 71.62 171 SER A N 1
ATOM 1329 C CA . SER A 1 171 ? -29.943 -29.674 -9.942 1.00 71.62 171 SER A CA 1
ATOM 1330 C C . SER A 1 171 ? -30.685 -29.453 -8.612 1.00 71.62 171 SER A C 1
ATOM 1332 O O . SER A 1 171 ? -30.812 -28.324 -8.126 1.00 71.62 171 SER A O 1
ATOM 1334 N N . GLN A 1 172 ? -31.119 -30.549 -7.971 1.00 68.69 172 GLN A N 1
ATOM 1335 C CA . GLN A 1 172 ? -31.827 -30.563 -6.676 1.00 68.69 172 GLN A CA 1
ATOM 1336 C C . GLN A 1 172 ? -31.072 -29.801 -5.572 1.00 68.69 172 GLN A C 1
ATOM 1338 O O . GLN A 1 172 ? -31.691 -29.177 -4.710 1.00 68.69 172 GLN A O 1
ATOM 1343 N N . THR A 1 173 ? -29.739 -29.764 -5.638 1.00 69.31 173 THR A N 1
ATOM 1344 C CA . THR A 1 173 ? -28.876 -29.026 -4.704 1.00 69.31 173 THR A CA 1
ATOM 1345 C C . THR A 1 173 ? -29.181 -27.526 -4.690 1.00 69.31 173 THR A C 1
ATOM 1347 O O . THR A 1 173 ? -29.206 -26.921 -3.623 1.00 69.31 173 THR A O 1
ATOM 1350 N N . LYS A 1 174 ? -29.493 -26.922 -5.846 1.00 73.25 174 LYS A N 1
ATOM 1351 C CA . LYS A 1 174 ? -29.795 -25.484 -5.947 1.00 73.25 174 LYS A CA 1
ATOM 1352 C C . LYS A 1 174 ? -31.161 -25.135 -5.354 1.00 73.25 174 LYS A C 1
ATOM 1354 O O . LYS A 1 174 ? -31.312 -24.090 -4.728 1.00 73.25 174 LYS A O 1
ATOM 1359 N N . GLN A 1 175 ? -32.149 -26.019 -5.513 1.00 75.06 175 GLN A N 1
ATOM 1360 C CA . GLN A 1 175 ? -33.465 -25.849 -4.884 1.00 75.06 175 GLN A CA 1
ATOM 1361 C C . GLN A 1 175 ? -33.381 -25.993 -3.360 1.00 75.06 175 GLN A C 1
ATOM 1363 O O . GLN A 1 175 ? -33.992 -25.203 -2.643 1.00 75.06 175 GLN A O 1
ATOM 1368 N N . VAL A 1 176 ? -32.583 -26.945 -2.862 1.00 78.69 176 VAL A N 1
ATOM 1369 C CA . VAL A 1 176 ? -32.325 -27.088 -1.421 1.00 78.69 176 VAL A CA 1
ATOM 1370 C C . VAL A 1 176 ? -31.594 -25.861 -0.876 1.00 78.69 176 VAL A C 1
ATOM 1372 O O . VAL A 1 176 ? -32.043 -25.317 0.129 1.00 78.69 176 VAL A O 1
ATOM 1375 N N . LEU A 1 177 ? -30.550 -25.370 -1.557 1.00 76.56 177 LEU A N 1
ATOM 1376 C CA . LEU A 1 177 ? -29.844 -24.144 -1.159 1.00 76.56 177 LEU A CA 1
ATOM 1377 C C . LEU A 1 177 ? -30.784 -22.932 -1.115 1.00 76.56 177 LEU A C 1
ATOM 1379 O O . LEU A 1 177 ? -30.774 -22.201 -0.133 1.00 76.56 177 LEU A O 1
ATOM 1383 N N . LYS A 1 178 ? -31.655 -22.754 -2.118 1.00 78.19 178 LYS A N 1
ATOM 1384 C CA . LYS A 1 178 ? -32.616 -21.638 -2.158 1.00 78.19 178 LYS A CA 1
ATOM 1385 C C . LYS A 1 178 ? -33.661 -21.712 -1.041 1.00 78.19 178 LYS A C 1
ATOM 1387 O O . LYS A 1 178 ? -33.998 -20.692 -0.447 1.00 78.19 178 LYS A O 1
ATOM 1392 N N . ASN A 1 179 ? -34.184 -22.904 -0.754 1.00 81.25 179 ASN A N 1
ATOM 1393 C CA . ASN A 1 179 ? -35.156 -23.092 0.325 1.00 81.25 179 ASN A CA 1
ATOM 1394 C C . ASN A 1 179 ? -34.522 -22.869 1.701 1.00 81.25 179 ASN A C 1
ATOM 1396 O O . ASN A 1 179 ? -35.162 -22.325 2.597 1.00 81.25 179 ASN A O 1
ATOM 1400 N N . LEU A 1 180 ? -33.269 -23.284 1.859 1.00 80.12 180 LEU A N 1
ATOM 1401 C CA . LEU A 1 180 ? -32.518 -23.164 3.098 1.00 80.12 180 LEU A CA 1
ATOM 1402 C C . LEU A 1 180 ? -32.066 -21.714 3.344 1.00 80.12 180 LEU A C 1
ATOM 1404 O O . LEU A 1 180 ? -32.182 -21.232 4.467 1.00 80.12 180 LEU A O 1
ATOM 1408 N N . ASP A 1 181 ? -31.673 -20.985 2.299 1.00 80.00 181 ASP A N 1
ATOM 1409 C CA . ASP A 1 181 ? -31.375 -19.549 2.372 1.00 80.00 181 ASP A CA 1
ATOM 1410 C C . ASP A 1 181 ? -32.631 -18.717 2.693 1.00 80.00 181 ASP A C 1
ATOM 1412 O O . ASP A 1 181 ? -32.609 -17.833 3.551 1.00 80.00 181 ASP A O 1
ATOM 1416 N N . LEU A 1 182 ? -33.781 -19.071 2.101 1.00 80.31 182 LEU A N 1
ATOM 1417 C CA . LEU A 1 182 ? -35.071 -18.460 2.438 1.00 80.31 182 LEU A CA 1
ATOM 1418 C C . LEU A 1 182 ? -35.482 -18.751 3.888 1.00 80.31 182 LEU A C 1
ATOM 1420 O O . LEU A 1 182 ? -35.986 -17.865 4.575 1.00 80.31 182 LEU A O 1
ATOM 1424 N N . PHE A 1 183 ? -35.260 -19.980 4.356 1.00 85.31 183 PHE A N 1
ATOM 1425 C CA . PHE A 1 183 ? -35.522 -20.360 5.741 1.00 85.31 183 PHE A CA 1
ATOM 1426 C C . PHE A 1 183 ? -34.642 -19.568 6.716 1.00 85.31 183 PHE A C 1
ATOM 1428 O O . PHE A 1 183 ? -35.160 -19.053 7.701 1.00 85.31 183 PHE A O 1
ATOM 1435 N N . PHE A 1 184 ? -33.348 -19.410 6.429 1.00 78.12 184 PHE A N 1
ATOM 1436 C CA . PHE A 1 184 ? -32.454 -18.597 7.258 1.00 78.12 184 PHE A CA 1
ATOM 1437 C C . PHE A 1 184 ? -32.741 -17.104 7.192 1.00 78.12 184 PHE A C 1
ATOM 1439 O O . PHE A 1 184 ? -32.541 -16.417 8.183 1.00 78.12 184 PHE A O 1
ATOM 1446 N N . THR A 1 185 ? -33.240 -16.606 6.065 1.00 78.56 185 THR A N 1
ATOM 1447 C CA . THR A 1 185 ? -33.678 -15.209 5.947 1.00 78.56 185 THR A CA 1
ATOM 1448 C C . THR A 1 185 ? -34.949 -14.937 6.764 1.00 78.56 185 THR A C 1
ATOM 1450 O O . THR A 1 185 ? -35.182 -13.808 7.187 1.00 78.56 185 THR A O 1
ATOM 1453 N N . ALA A 1 186 ? -35.793 -15.955 6.965 1.00 77.00 186 ALA A N 1
ATOM 1454 C CA . ALA A 1 186 ? -37.044 -15.847 7.714 1.00 77.00 186 ALA A CA 1
ATOM 1455 C C . ALA A 1 186 ? -36.908 -16.128 9.225 1.00 77.00 186 ALA A C 1
ATOM 1457 O O . ALA A 1 186 ? -37.830 -15.795 9.973 1.00 77.00 186 ALA A O 1
ATOM 1458 N N . LEU A 1 187 ? -35.811 -16.768 9.648 1.00 70.00 187 LEU A N 1
ATOM 1459 C CA . LEU A 1 187 ? -35.466 -17.060 11.045 1.00 70.00 187 LEU A CA 1
ATOM 1460 C C . LEU A 1 187 ? -34.936 -15.807 11.758 1.00 70.00 187 LEU A C 1
ATOM 1462 O O . LEU A 1 187 ? -35.397 -15.558 12.896 1.00 70.00 187 LEU A O 1
#

Secondary structure (DSSP, 8-state):
--PPPSS--SSHHHHHHHHHHHHHT--HHHHHHHHHHH-GGGHHHHHHHHHHHHHHHHHHHHHHHHHHHHHHHHSS-HHHHHHHHHHHHHHHHHTT--S-----------TT---SS-TT-SSTT--TT-HHHHHHHHHHHSHHHHHHHHHHHHHHHHHHHH--TTS-TT-HHHHHHHHHHHHHHH-